Protein AF-0000000067177763 (afdb_homodimer)

Nearest PDB structures (foldseek):
  3mso-assembly1_B  TM=9.366E-01  e=1.129E-14  Pseudomonas aeruginosa
  3flj-assembly1_A-2  TM=9.117E-01  e=6.743E-14  Ruegeria pomeroyi DSS-3
  3f8x-assembly2_C  TM=9.104E-01  e=1.878E-12  Pectobacterium atrosepticum SCRI1043
  3ipt-assembly2_D  TM=7.887E-01  e=2.784E-05  Pseudomonas putida
  4hvn-assembly1_B  TM=6.955E-01  e=5.275E-06  Catenulispora acidiphila DSM 44928

Structure (mmCIF, N/CA/C/O backbone):
data_AF-0000000067177763-model_v1
#
loop_
_entity.id
_entity.type
_entity.pdbx_description
1 polymer 'NADH:flavin oxidoreductase/nadh oxidase'
#
loop_
_atom_site.group_PDB
_atom_site.id
_atom_site.type_symbol
_atom_site.label_atom_id
_atom_site.label_alt_id
_atom_site.label_comp_id
_atom_site.label_asym_id
_atom_site.label_entity_id
_atom_site.label_seq_id
_atom_site.pdbx_PDB_ins_code
_atom_site.Cartn_x
_atom_site.Cartn_y
_atom_site.Cartn_z
_atom_site.occupancy
_atom_site.B_iso_or_equiv
_atom_site.auth_seq_id
_atom_site.auth_comp_id
_atom_site.auth_asym_id
_atom_site.auth_atom_id
_atom_site.pdbx_PDB_model_num
ATOM 1 N N . MET A 1 1 ? 7.934 15.367 -11.117 1 88.38 1 MET A N 1
ATOM 2 C CA . MET A 1 1 ? 7.906 15.094 -9.68 1 88.38 1 MET A CA 1
ATOM 3 C C . MET A 1 1 ? 6.715 15.781 -9.023 1 88.38 1 MET A C 1
ATOM 5 O O . MET A 1 1 ? 6.48 16.969 -9.242 1 88.38 1 MET A O 1
ATOM 9 N N . HIS A 1 2 ? 6.035 15 -8.234 1 90.44 2 HIS A N 1
ATOM 10 C CA . HIS A 1 2 ? 4.852 15.555 -7.586 1 90.44 2 HIS A CA 1
ATOM 11 C C . HIS A 1 2 ? 5.234 16.547 -6.488 1 90.44 2 HIS A C 1
ATOM 13 O O . HIS A 1 2 ? 6.184 16.312 -5.738 1 90.44 2 HIS A O 1
ATOM 19 N N . PRO A 1 3 ? 4.555 17.641 -6.34 1 91.31 3 PRO A N 1
ATOM 20 C CA . PRO A 1 3 ? 4.883 18.656 -5.336 1 91.31 3 PRO A CA 1
ATOM 21 C C . PRO A 1 3 ? 4.926 18.094 -3.918 1 91.31 3 PRO A C 1
ATOM 23 O O . PRO A 1 3 ? 5.727 18.531 -3.094 1 91.31 3 PRO A O 1
ATOM 26 N N . PHE A 1 4 ? 4.113 17.188 -3.66 1 94.69 4 PHE A N 1
ATOM 27 C CA . PHE A 1 4 ? 4.109 16.594 -2.324 1 94.69 4 PHE A CA 1
ATOM 28 C C . PHE A 1 4 ? 5.418 15.867 -2.049 1 94.69 4 PHE A C 1
ATOM 30 O O . PHE A 1 4 ? 5.957 15.945 -0.942 1 94.69 4 PHE A O 1
ATOM 37 N N . ARG A 1 5 ? 5.879 15.117 -2.957 1 95.25 5 ARG A N 1
ATOM 38 C CA . ARG A 1 5 ? 7.176 14.461 -2.824 1 95.25 5 ARG A CA 1
ATOM 39 C C . ARG A 1 5 ? 8.273 15.469 -2.49 1 95.25 5 ARG A C 1
ATOM 41 O O . ARG A 1 5 ? 9.086 15.234 -1.593 1 95.25 5 ARG A O 1
ATOM 48 N N . GLN A 1 6 ? 8.281 16.5 -3.145 1 93.88 6 GLN A N 1
ATOM 49 C CA . GLN A 1 6 ? 9.273 17.531 -2.914 1 93.88 6 GLN A CA 1
ATOM 50 C C . GLN A 1 6 ? 9.172 18.078 -1.493 1 93.88 6 GLN A C 1
ATOM 52 O O . GLN A 1 6 ? 10.195 18.297 -0.83 1 93.88 6 GLN A O 1
ATOM 57 N N . ALA A 1 7 ? 7.988 18.375 -1.059 1 95.25 7 ALA A N 1
ATOM 58 C CA . ALA A 1 7 ? 7.762 18.922 0.278 1 95.25 7 ALA A CA 1
ATOM 59 C C . ALA A 1 7 ? 8.25 17.953 1.354 1 95.25 7 ALA A C 1
ATOM 61 O O . ALA A 1 7 ? 8.891 18.359 2.32 1 95.25 7 ALA A O 1
ATOM 62 N N . VAL A 1 8 ? 7.926 16.641 1.207 1 95.12 8 VAL A N 1
ATOM 63 C CA . VAL A 1 8 ? 8.32 15.617 2.172 1 95.12 8 VAL A CA 1
ATOM 64 C C . VAL A 1 8 ? 9.844 15.5 2.205 1 95.12 8 VAL A C 1
ATOM 66 O O . VAL A 1 8 ? 10.44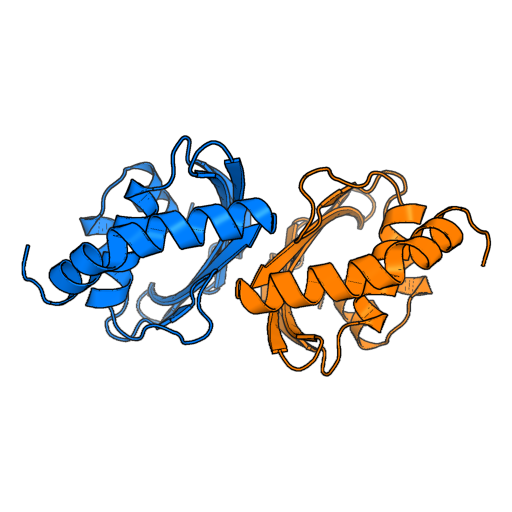5 15.484 3.279 1 95.12 8 VAL A O 1
ATOM 69 N N . GLU A 1 9 ? 10.492 15.453 1.026 1 92.31 9 GLU A N 1
ATOM 70 C CA . GLU A 1 9 ? 11.945 15.312 0.933 1 92.31 9 GLU A CA 1
ATOM 71 C C . GLU A 1 9 ? 12.656 16.516 1.525 1 92.31 9 GLU A C 1
ATOM 73 O O . GLU A 1 9 ? 13.75 16.391 2.086 1 92.31 9 GLU A O 1
ATOM 78 N N . ALA A 1 10 ? 12.055 17.625 1.47 1 92.56 10 ALA A N 1
ATOM 79 C CA . ALA A 1 10 ? 12.602 18.859 2.033 1 92.56 10 ALA A CA 1
ATOM 80 C C . ALA A 1 10 ? 12.25 19 3.512 1 92.56 10 ALA A C 1
ATOM 82 O O . ALA A 1 10 ? 12.688 19.938 4.18 1 92.56 10 ALA A O 1
ATOM 83 N N . ARG A 1 11 ? 11.445 18.094 4.012 1 92.88 11 ARG A N 1
ATOM 84 C CA . ARG A 1 11 ? 10.922 18.141 5.375 1 92.88 11 ARG A CA 1
ATOM 85 C C . ARG A 1 11 ? 10.242 19.484 5.652 1 92.88 11 ARG A C 1
ATOM 87 O O . ARG A 1 11 ? 10.414 20.062 6.727 1 92.88 11 ARG A O 1
ATOM 94 N N . ASP A 1 12 ? 9.633 19.938 4.66 1 95.19 12 ASP A N 1
ATOM 95 C CA . ASP A 1 12 ? 8.898 21.188 4.742 1 95.19 12 ASP A CA 1
ATOM 96 C C . ASP A 1 12 ? 7.441 20.953 5.113 1 95.19 12 ASP A C 1
ATOM 98 O O . ASP A 1 12 ? 6.574 20.891 4.242 1 95.19 12 ASP A O 1
ATOM 102 N N . THR A 1 13 ? 7.168 20.938 6.395 1 95.56 13 THR A N 1
ATOM 103 C CA . THR A 1 13 ? 5.848 20.562 6.891 1 95.56 13 THR A CA 1
ATOM 104 C C . THR A 1 13 ? 4.816 21.641 6.531 1 95.56 13 THR A C 1
ATOM 106 O O . THR A 1 13 ? 3.643 21.328 6.316 1 95.56 13 THR A O 1
ATOM 109 N N . ASP A 1 14 ? 5.215 22.859 6.426 1 96.25 14 ASP A N 1
ATOM 110 C CA . ASP A 1 14 ? 4.301 23.922 5.996 1 96.25 14 ASP A CA 1
ATOM 111 C C . ASP A 1 14 ? 3.846 23.688 4.555 1 96.25 14 ASP A C 1
ATOM 113 O O . ASP A 1 14 ? 2.666 23.859 4.242 1 96.25 14 ASP A O 1
ATOM 117 N N . ALA A 1 15 ? 4.762 23.406 3.721 1 96.69 15 ALA A N 1
ATOM 118 C CA . ALA A 1 15 ? 4.43 23.125 2.326 1 96.69 15 ALA A CA 1
ATOM 119 C C . ALA A 1 15 ? 3.514 21.922 2.215 1 96.69 15 ALA A C 1
ATOM 121 O O . ALA A 1 15 ? 2.58 21.906 1.409 1 96.69 15 ALA A O 1
ATOM 122 N N . MET A 1 16 ? 3.795 20.844 2.998 1 97.31 16 MET A N 1
ATOM 123 C CA . MET A 1 16 ? 2.926 19.672 3.018 1 97.31 16 MET A CA 1
ATOM 124 C C . MET A 1 16 ? 1.493 20.062 3.365 1 97.31 16 MET A C 1
ATOM 126 O O . MET A 1 16 ? 0.553 19.672 2.67 1 97.31 16 MET A O 1
ATOM 130 N N . THR A 1 17 ? 1.398 20.812 4.395 1 97.56 17 THR A N 1
ATOM 131 C CA . THR A 1 17 ? 0.082 21.234 4.863 1 97.56 17 THR A CA 1
ATOM 132 C C . THR A 1 17 ? -0.628 22.078 3.807 1 97.56 17 THR A C 1
ATOM 134 O O . THR A 1 17 ? -1.831 21.922 3.588 1 97.56 17 THR A O 1
ATOM 137 N N . ALA A 1 18 ? 0.083 22.922 3.164 1 97.88 18 ALA A N 1
ATOM 138 C CA . ALA A 1 18 ? -0.481 23.828 2.164 1 97.88 18 ALA A CA 1
ATOM 139 C C . ALA A 1 18 ? -1.034 23.047 0.974 1 97.88 18 ALA A C 1
ATOM 141 O O . ALA A 1 18 ? -1.901 23.531 0.249 1 97.88 18 ALA A O 1
ATOM 142 N N . LEU A 1 19 ? -0.576 21.875 0.733 1 98.19 19 LEU A N 1
ATOM 143 C CA . LEU A 1 19 ? -0.996 21.062 -0.402 1 98.19 19 LEU A CA 1
ATOM 144 C C . LEU A 1 19 ? -2.275 20.297 -0.079 1 98.19 19 LEU A C 1
ATOM 146 O O . LEU A 1 19 ? -2.9 19.719 -0.97 1 98.19 19 LEU A O 1
ATOM 150 N N . LEU A 1 20 ? -2.684 20.297 1.187 1 98.62 20 LEU A N 1
ATOM 151 C CA . LEU A 1 20 ? -3.863 19.547 1.613 1 98.62 20 LEU A CA 1
ATOM 152 C C . LEU A 1 20 ? -5.125 20.391 1.439 1 98.62 20 LEU A C 1
ATOM 154 O O . LEU A 1 20 ? -5.145 21.562 1.793 1 98.62 20 LEU A O 1
ATOM 158 N N . ALA A 1 21 ? -6.152 19.828 0.849 1 98.75 21 ALA A N 1
ATOM 159 C CA . ALA A 1 21 ? -7.469 20.453 0.853 1 98.75 21 ALA A CA 1
ATOM 160 C C . ALA A 1 21 ? -8.047 20.5 2.264 1 98.75 21 ALA A C 1
ATOM 162 O O . ALA A 1 21 ? -7.719 19.656 3.105 1 98.75 21 ALA A O 1
ATOM 163 N N . ASP A 1 22 ? -9.008 21.359 2.504 1 98.19 22 ASP A N 1
ATOM 164 C CA . ASP A 1 22 ? -9.625 21.484 3.82 1 98.19 22 ASP A CA 1
ATOM 165 C C . ASP A 1 22 ? -10.391 20.234 4.203 1 98.19 22 ASP A C 1
ATOM 167 O O . ASP A 1 22 ? -10.461 19.875 5.383 1 98.19 22 ASP A O 1
ATOM 171 N N . ASP A 1 23 ? -10.922 19.625 3.221 1 98.19 23 ASP A N 1
ATOM 172 C CA . ASP A 1 23 ? -11.766 18.469 3.482 1 98.19 23 ASP A CA 1
ATOM 173 C C . ASP A 1 23 ? -11.023 17.172 3.18 1 98.19 23 ASP A C 1
ATOM 175 O O . ASP A 1 23 ? -11.641 16.141 2.871 1 98.19 23 ASP A O 1
ATOM 179 N N . VAL A 1 24 ? -9.711 17.188 3.148 1 98.75 24 VAL A N 1
ATOM 180 C CA . VAL A 1 24 ? -8.906 15.992 2.896 1 98.75 24 VAL A CA 1
ATOM 181 C C . VAL A 1 24 ? -9.312 14.891 3.867 1 98.75 24 VAL A C 1
ATOM 183 O O . VAL A 1 24 ? -9.695 15.164 5.008 1 98.75 24 VAL A O 1
ATOM 186 N N . VAL A 1 25 ? -9.328 13.688 3.393 1 98.81 25 VAL A N 1
ATOM 187 C CA . VAL A 1 25 ? -9.508 12.5 4.227 1 98.81 25 VAL A CA 1
ATOM 188 C C . VAL A 1 25 ? -8.227 11.672 4.227 1 98.81 25 VAL A C 1
ATOM 190 O O . VAL A 1 25 ? -7.711 11.305 3.168 1 98.81 25 VAL A O 1
ATOM 193 N N . PHE A 1 26 ? -7.715 11.477 5.441 1 98.75 26 PHE A N 1
ATOM 194 C CA . PHE A 1 26 ? -6.527 10.641 5.605 1 98.75 26 PHE A CA 1
ATOM 195 C C . PHE A 1 26 ? -6.918 9.211 5.977 1 98.75 26 PHE A C 1
ATOM 197 O O . PHE A 1 26 ? -7.66 9 6.938 1 98.75 26 PHE A O 1
ATOM 204 N N . THR A 1 27 ? -6.43 8.227 5.23 1 98.81 27 THR A N 1
ATOM 205 C CA . THR A 1 27 ? -6.621 6.801 5.492 1 98.81 27 THR A CA 1
ATOM 206 C C . THR A 1 27 ? -5.309 6.148 5.914 1 98.81 27 THR A C 1
ATOM 208 O O . THR A 1 27 ? -4.383 6.031 5.105 1 98.81 27 THR A O 1
ATOM 211 N N . SER A 1 28 ? -5.285 5.719 7.125 1 98.5 28 SER A N 1
ATOM 212 C CA . SER A 1 28 ? -4.078 5.277 7.816 1 98.5 28 SER A CA 1
ATOM 213 C C . SER A 1 28 ? -3.691 3.861 7.398 1 98.5 28 SER A C 1
ATOM 215 O O . SER A 1 28 ? -4.559 3.029 7.125 1 98.5 28 SER A O 1
ATOM 217 N N . PRO A 1 29 ? -2.402 3.529 7.418 1 98.62 29 PRO A N 1
ATOM 218 C CA . PRO A 1 29 ? -1.966 2.15 7.191 1 98.62 29 PRO A CA 1
ATOM 219 C C . PRO A 1 29 ? -2.271 1.234 8.375 1 98.62 29 PRO A C 1
ATOM 221 O O . PRO A 1 29 ? -2.289 0.01 8.227 1 98.62 29 PRO A O 1
ATOM 224 N N . VAL A 1 30 ? -2.525 1.84 9.492 1 98.19 30 VAL A N 1
ATOM 225 C CA . VAL A 1 30 ? -2.584 1.001 10.688 1 98.19 30 VAL A CA 1
ATOM 226 C C . VAL A 1 30 ? -3.992 1.032 11.273 1 98.19 30 VAL A C 1
ATOM 228 O O . VAL A 1 30 ? -4.434 0.066 11.898 1 98.19 30 VAL A O 1
ATOM 231 N N . ALA A 1 31 ? -4.707 2.109 11.094 1 97.5 31 ALA A N 1
ATOM 232 C CA . ALA A 1 31 ? -6.051 2.254 11.648 1 97.5 31 ALA A CA 1
ATOM 233 C C . ALA A 1 31 ? -7.113 2.125 10.562 1 97.5 31 ALA A C 1
ATOM 235 O O . ALA A 1 31 ? -6.926 2.598 9.445 1 97.5 31 ALA A O 1
ATOM 236 N N . TYR A 1 32 ? -8.281 1.576 10.891 1 96.5 32 TYR A N 1
ATOM 237 C CA . TYR A 1 32 ? -9.352 1.356 9.93 1 96.5 32 TYR A CA 1
ATOM 238 C C . TYR A 1 32 ? -10.117 2.646 9.656 1 96.5 32 TYR A C 1
ATOM 240 O O . TYR A 1 32 ? -10.344 3.012 8.5 1 96.5 32 TYR A O 1
ATOM 248 N N . LYS A 1 33 ? -10.508 3.307 10.664 1 96.75 33 LYS A N 1
ATOM 249 C CA . LYS A 1 33 ? -11.312 4.516 10.523 1 96.75 33 LYS A CA 1
ATOM 250 C C . LYS A 1 33 ? -10.484 5.66 9.938 1 96.75 33 LYS A C 1
ATOM 252 O O . LYS A 1 33 ? -9.383 5.938 10.406 1 96.75 33 LYS A O 1
ATOM 257 N N . PRO A 1 34 ? -10.969 6.285 8.953 1 98.31 34 PRO A N 1
ATOM 258 C CA . PRO A 1 34 ? -10.234 7.414 8.375 1 98.31 34 PRO A CA 1
ATOM 259 C C . PRO A 1 34 ? -10.266 8.656 9.258 1 98.31 34 PRO A C 1
ATOM 261 O O . PRO A 1 34 ? -11.031 8.711 10.227 1 98.31 34 PRO A O 1
ATOM 264 N N . TYR A 1 35 ? -9.398 9.602 8.977 1 98.25 35 TYR A N 1
ATOM 265 C CA . TYR A 1 35 ? -9.289 10.883 9.664 1 98.25 35 TYR A CA 1
ATOM 266 C C . TYR A 1 35 ? -9.664 12.039 8.742 1 98.25 35 TYR A C 1
ATOM 268 O O . TYR A 1 35 ? -8.883 12.43 7.875 1 98.25 35 TYR A O 1
ATOM 276 N N . PRO A 1 36 ? -10.82 12.594 8.938 1 98.5 36 PRO A N 1
ATOM 277 C CA . PRO A 1 36 ? -11.227 13.719 8.078 1 98.5 36 PRO A CA 1
ATOM 278 C C . PRO A 1 36 ? -10.656 15.055 8.555 1 98.5 36 PRO A C 1
ATOM 280 O O . PRO A 1 36 ? -10.695 15.352 9.75 1 98.5 36 PRO A O 1
ATOM 283 N N . GLY A 1 37 ? -10.141 15.742 7.555 1 98.44 37 GLY A N 1
ATOM 284 C CA . GLY A 1 37 ? -9.805 17.125 7.875 1 98.44 37 GLY A CA 1
ATOM 285 C C . GLY A 1 37 ? -8.328 17.422 7.719 1 98.44 37 GLY A C 1
ATOM 286 O O . GLY A 1 37 ? -7.48 16.562 7.965 1 98.44 37 GLY A O 1
ATOM 287 N N . LYS A 1 38 ? -8.047 18.641 7.41 1 98.38 38 LYS A N 1
ATOM 288 C CA . LYS A 1 38 ? -6.703 19.125 7.109 1 98.38 38 LYS A CA 1
ATOM 289 C C . LYS A 1 38 ? -5.832 19.141 8.359 1 98.38 38 LYS A C 1
ATOM 291 O O . LYS A 1 38 ? -4.68 18.703 8.328 1 98.38 38 LYS A O 1
ATOM 296 N N . ALA A 1 39 ? -6.34 19.609 9.508 1 97.81 39 ALA A N 1
ATOM 297 C CA . ALA A 1 39 ? -5.539 19.781 10.719 1 97.81 39 ALA A CA 1
ATOM 298 C C . ALA A 1 39 ? -5.023 18.438 11.234 1 97.81 39 ALA A C 1
ATOM 300 O O . ALA A 1 39 ? -3.834 18.297 11.523 1 97.81 39 ALA A O 1
ATOM 301 N N . ILE A 1 40 ? -5.945 17.469 11.312 1 98.06 40 ILE A N 1
ATOM 302 C CA . ILE A 1 40 ? -5.555 16.172 11.836 1 98.06 40 ILE A CA 1
ATOM 303 C C . ILE A 1 40 ? -4.637 15.461 10.836 1 98.06 40 ILE A C 1
ATOM 305 O O . ILE A 1 40 ? -3.676 14.797 11.234 1 98.06 40 ILE A O 1
ATOM 309 N N . THR A 1 41 ? -4.918 15.586 9.531 1 98.5 41 THR A N 1
ATOM 310 C CA . THR A 1 41 ? -4.062 14.984 8.516 1 98.5 41 THR A CA 1
ATOM 311 C C . THR A 1 41 ? -2.648 15.547 8.602 1 98.5 41 THR A C 1
ATOM 313 O O . THR A 1 41 ? -1.675 14.797 8.625 1 98.5 41 THR A O 1
ATOM 316 N N . ALA A 1 42 ? -2.555 16.828 8.656 1 98.12 42 ALA A N 1
ATOM 317 C CA . ALA A 1 42 ? -1.249 17.469 8.75 1 98.12 42 ALA A CA 1
ATOM 318 C C . ALA A 1 42 ? -0.491 17.016 9.984 1 98.12 42 ALA A C 1
ATOM 320 O O . ALA A 1 42 ? 0.705 16.719 9.914 1 98.12 42 ALA A O 1
ATOM 321 N N . ALA A 1 43 ? -1.168 16.938 11.102 1 97.81 43 ALA A N 1
ATOM 322 C CA . ALA A 1 43 ? -0.545 16.516 12.352 1 97.81 43 ALA A CA 1
ATOM 323 C C . ALA A 1 43 ? -0.056 15.07 12.266 1 97.81 43 ALA A C 1
ATOM 325 O O . ALA A 1 43 ? 1.039 14.75 12.727 1 97.81 43 ALA A O 1
ATOM 326 N N . ILE A 1 44 ? -0.837 14.203 11.695 1 97.94 44 ILE A N 1
ATOM 327 C CA . ILE A 1 44 ? -0.461 12.805 11.523 1 97.94 44 ILE A CA 1
ATOM 328 C C . ILE A 1 44 ? 0.776 12.703 10.633 1 97.94 44 ILE A C 1
ATOM 330 O O . ILE A 1 44 ? 1.728 11.992 10.961 1 97.94 44 ILE A O 1
ATOM 334 N N . LEU A 1 45 ? 0.767 13.422 9.5 1 97.44 45 LEU A N 1
ATOM 335 C CA . LEU A 1 45 ? 1.894 13.375 8.57 1 97.44 45 LEU A CA 1
ATOM 336 C C . LEU A 1 45 ? 3.17 13.867 9.242 1 97.44 45 LEU A C 1
ATOM 338 O O . LEU A 1 45 ? 4.25 13.32 9.016 1 97.44 45 LEU A O 1
ATOM 342 N N . ARG A 1 46 ? 3.057 14.867 10.094 1 96.25 46 ARG A N 1
ATOM 343 C CA . ARG A 1 46 ? 4.207 15.32 10.867 1 96.25 46 ARG A CA 1
ATOM 344 C C . ARG A 1 46 ? 4.695 14.227 11.812 1 96.25 46 ARG A C 1
ATOM 346 O O . ARG A 1 46 ? 5.902 14.016 11.953 1 96.25 46 ARG A O 1
ATOM 353 N N . GLY A 1 47 ? 3.766 13.617 12.477 1 96.19 47 GLY A N 1
ATOM 354 C CA . GLY A 1 47 ? 4.109 12.492 13.328 1 96.19 47 GLY A CA 1
ATOM 355 C C . GLY A 1 47 ? 4.832 11.383 12.594 1 96.19 47 GLY A C 1
ATOM 356 O O . GLY A 1 47 ? 5.84 10.859 13.078 1 96.19 47 GLY A O 1
ATOM 357 N N . VAL A 1 48 ? 4.344 11.062 11.391 1 95.81 48 VAL A N 1
ATOM 358 C CA . VAL A 1 48 ? 4.949 10.023 10.562 1 95.81 48 VAL A CA 1
ATOM 359 C C . VAL A 1 48 ? 6.391 10.406 10.227 1 95.81 48 VAL A C 1
ATOM 361 O O . VAL A 1 48 ? 7.293 9.57 10.297 1 95.81 48 VAL A O 1
ATOM 364 N N . LEU A 1 49 ? 6.641 11.594 9.914 1 94.25 49 LEU A N 1
ATOM 365 C CA . LEU A 1 49 ? 7.98 12.07 9.586 1 94.25 49 LEU A CA 1
ATOM 366 C C . LEU A 1 49 ? 8.906 11.945 10.797 1 94.25 49 LEU A C 1
ATOM 368 O O . LEU A 1 49 ? 10.117 11.773 10.641 1 94.25 49 LEU A O 1
ATOM 372 N N . ARG A 1 50 ? 8.336 12.039 11.977 1 95 50 ARG A N 1
ATOM 373 C CA . ARG A 1 50 ? 9.141 11.93 13.188 1 95 50 ARG A CA 1
ATOM 374 C C . ARG A 1 50 ? 9.555 10.492 13.453 1 95 50 ARG A C 1
ATOM 376 O O . ARG A 1 50 ? 10.617 10.234 14.023 1 95 50 ARG A O 1
ATOM 383 N N . VAL A 1 51 ? 8.75 9.602 13.016 1 96.25 51 VAL A N 1
ATOM 384 C CA . VAL A 1 51 ? 9.008 8.227 13.438 1 96.25 51 VAL A CA 1
ATOM 385 C C . VAL A 1 51 ? 9.812 7.496 12.359 1 96.25 51 VAL A C 1
ATOM 387 O O . VAL A 1 51 ? 10.547 6.551 12.656 1 96.25 51 VAL A O 1
ATOM 390 N N . PHE A 1 52 ? 9.672 7.922 11.125 1 97.25 52 PHE A N 1
ATOM 391 C CA . PHE A 1 52 ? 10.438 7.285 10.055 1 97.25 52 PHE A CA 1
ATOM 392 C C . PHE A 1 52 ? 11.859 7.816 10.023 1 97.25 52 PHE A C 1
ATOM 394 O O . PHE A 1 52 ? 12.086 9.016 10.211 1 97.25 52 PHE A O 1
ATOM 401 N N . THR A 1 53 ? 12.75 6.957 9.852 1 97 53 THR A N 1
ATOM 402 C CA . THR A 1 53 ? 14.141 7.297 9.562 1 97 53 THR A CA 1
ATOM 403 C C . THR A 1 53 ? 14.562 6.75 8.203 1 97 53 THR A C 1
ATOM 405 O O . THR A 1 53 ? 13.891 5.879 7.645 1 97 53 THR A O 1
ATOM 408 N N . ASP A 1 54 ? 15.617 7.359 7.562 1 96.56 54 ASP A N 1
ATOM 409 C CA . ASP A 1 54 ? 16.141 6.934 6.27 1 96.56 54 ASP A CA 1
ATOM 410 C C . ASP A 1 54 ? 15.039 6.906 5.211 1 96.56 54 ASP A C 1
ATOM 412 O O . ASP A 1 54 ? 14.938 5.953 4.438 1 96.56 54 ASP A O 1
ATOM 416 N N . PHE A 1 55 ? 14.273 7.898 5.262 1 97.06 55 PHE A N 1
ATOM 417 C CA . PHE A 1 55 ? 13.109 7.98 4.383 1 97.06 55 PHE A CA 1
ATOM 418 C C . PHE A 1 55 ? 13.523 8.414 2.98 1 97.06 55 PHE A C 1
ATOM 420 O O . PHE A 1 55 ? 14.266 9.383 2.82 1 97.06 55 PHE A O 1
ATOM 427 N N . ARG A 1 56 ? 12.984 7.738 1.936 1 96.31 56 ARG A N 1
ATOM 428 C CA . ARG A 1 56 ? 13.172 8.164 0.554 1 96.31 56 ARG A CA 1
ATOM 429 C C . ARG A 1 56 ? 12.07 7.621 -0.346 1 96.31 56 ARG A C 1
ATOM 431 O O . ARG A 1 56 ? 11.641 6.473 -0.19 1 96.31 56 ARG A O 1
ATOM 438 N N . TYR A 1 57 ? 11.648 8.461 -1.236 1 97.69 57 TYR A N 1
ATOM 439 C CA . TYR A 1 57 ? 10.797 7.965 -2.311 1 97.69 57 TYR A CA 1
ATOM 440 C C . TYR A 1 57 ? 11.609 7.188 -3.338 1 97.69 57 TYR A C 1
ATOM 442 O O . TYR A 1 57 ? 12.703 7.609 -3.723 1 97.69 57 TYR A O 1
ATOM 450 N N . VAL A 1 58 ? 11.047 6.09 -3.805 1 96.88 58 VAL A N 1
ATOM 451 C CA . VAL A 1 58 ? 11.859 5.25 -4.684 1 96.88 58 VAL A CA 1
ATOM 452 C C . VAL A 1 58 ? 11.172 5.121 -6.043 1 96.88 58 VAL A C 1
ATOM 454 O O . VAL A 1 58 ? 11.805 4.715 -7.023 1 96.88 58 VAL A O 1
ATOM 457 N N . ARG A 1 59 ? 9.953 5.363 -6.09 1 95.06 59 ARG A N 1
ATOM 458 C CA . ARG A 1 59 ? 9.203 5.262 -7.34 1 95.06 59 ARG A CA 1
ATOM 459 C C . ARG A 1 59 ? 7.957 6.145 -7.305 1 95.06 59 ARG A C 1
ATOM 461 O O . ARG A 1 59 ? 7.371 6.359 -6.238 1 95.06 59 ARG A O 1
ATOM 468 N N . GLU A 1 60 ? 7.621 6.715 -8.367 1 94.81 60 GLU A N 1
ATOM 469 C CA . GLU A 1 60 ? 6.395 7.484 -8.547 1 94.81 60 GLU A CA 1
ATOM 470 C C . GLU A 1 60 ? 5.574 6.949 -9.719 1 94.81 60 GLU A C 1
ATOM 472 O O . GLU A 1 60 ? 6.094 6.812 -10.828 1 94.81 60 GLU A O 1
ATOM 477 N N . ILE A 1 61 ? 4.371 6.59 -9.406 1 95.06 61 ILE A N 1
ATOM 478 C CA . ILE A 1 61 ? 3.455 6.113 -10.43 1 95.06 61 ILE A CA 1
ATOM 479 C C . ILE A 1 61 ? 2.32 7.117 -10.617 1 95.06 61 ILE A C 1
ATOM 481 O O . ILE A 1 61 ? 1.729 7.582 -9.641 1 95.06 61 ILE A O 1
ATOM 485 N N . GLY A 1 62 ? 1.955 7.34 -11.867 1 89.88 62 GLY A N 1
ATOM 486 C CA . GLY A 1 62 ? 0.86 8.242 -12.188 1 89.88 62 GLY A CA 1
ATOM 487 C C . GLY A 1 62 ? 1.105 9.062 -13.438 1 89.88 62 GLY A C 1
ATOM 488 O O . GLY A 1 62 ? 2.242 9.164 -13.906 1 89.88 62 GLY A O 1
ATOM 489 N N . ASP A 1 63 ? -0.051 9.484 -13.984 1 80.31 63 ASP A N 1
ATOM 490 C CA . ASP A 1 63 ? 0.051 10.469 -15.062 1 80.31 63 ASP A CA 1
ATOM 491 C C . ASP A 1 63 ? 0.427 11.844 -14.516 1 80.31 63 ASP A C 1
ATOM 493 O O . ASP A 1 63 ? -0.257 12.375 -13.641 1 80.31 63 ASP A O 1
ATOM 497 N N . PRO A 1 64 ? 1.514 12.305 -15.055 1 75.88 64 PRO A N 1
ATOM 498 C CA . PRO A 1 64 ? 1.933 13.617 -14.562 1 75.88 64 PRO A CA 1
ATOM 499 C C . PRO A 1 64 ? 0.807 14.648 -14.594 1 75.88 64 PRO A C 1
ATOM 501 O O . PRO A 1 64 ? 0.785 15.57 -13.781 1 75.88 64 PRO A O 1
ATOM 504 N N . ASN A 1 65 ? -0.057 14.477 -15.422 1 78.69 65 ASN A N 1
ATOM 505 C CA . ASN A 1 65 ? -1.163 15.422 -15.539 1 78.69 65 ASN A CA 1
ATOM 506 C C . ASN A 1 65 ? -2.443 14.867 -14.922 1 78.69 65 ASN A C 1
ATOM 508 O O . ASN A 1 65 ? -3.516 15.453 -15.07 1 78.69 65 ASN A O 1
ATOM 512 N N . GLY A 1 66 ? -2.283 13.828 -14.32 1 86.06 66 GLY A N 1
ATOM 513 C CA . GLY A 1 66 ? -3.449 13.195 -13.719 1 86.06 66 GLY A CA 1
ATOM 514 C C . GLY A 1 66 ? -3.682 13.609 -12.281 1 86.06 66 GLY A C 1
ATOM 515 O O . GLY A 1 66 ? -2.924 14.406 -11.727 1 86.06 66 GLY A O 1
ATOM 516 N N . ARG A 1 67 ? -4.758 13.109 -11.695 1 93.81 67 ARG A N 1
ATOM 517 C CA . ARG A 1 67 ? -5.168 13.492 -10.352 1 93.81 67 ARG A CA 1
ATOM 518 C C . ARG A 1 67 ? -4.836 12.406 -9.344 1 93.81 67 ARG A C 1
ATOM 520 O O . ARG A 1 67 ? -4.938 12.617 -8.133 1 93.81 67 ARG A O 1
ATOM 527 N N . ASP A 1 68 ? -4.5 11.281 -9.789 1 96 68 ASP A N 1
ATOM 528 C CA . ASP A 1 68 ? -4.16 10.164 -8.914 1 96 68 ASP A CA 1
ATOM 529 C C . ASP A 1 68 ? -2.682 9.805 -9.031 1 96 68 ASP A C 1
ATOM 531 O O . ASP A 1 68 ? -2.162 9.633 -10.133 1 96 68 ASP A O 1
ATOM 535 N N . HIS A 1 69 ? -2.006 9.703 -7.852 1 96.19 69 HIS A N 1
ATOM 536 C CA . HIS A 1 69 ? -0.584 9.375 -7.809 1 96.19 69 HIS A CA 1
ATOM 537 C C . HIS A 1 69 ? -0.281 8.375 -6.703 1 96.19 69 HIS A C 1
ATOM 539 O O . HIS A 1 69 ? -0.967 8.352 -5.676 1 96.19 69 HIS A O 1
ATOM 545 N N . ALA A 1 70 ? 0.599 7.574 -6.984 1 97.69 70 ALA A N 1
ATOM 546 C CA . ALA A 1 70 ? 1.194 6.676 -5.996 1 97.69 70 ALA A CA 1
ATOM 547 C C . ALA A 1 70 ? 2.684 6.961 -5.824 1 97.69 70 ALA A C 1
ATOM 549 O O . ALA A 1 70 ? 3.457 6.844 -6.777 1 97.69 70 ALA A O 1
ATOM 550 N N . LEU A 1 71 ? 3.084 7.348 -4.652 1 97.62 71 LEU A N 1
ATOM 551 C CA . LEU A 1 71 ? 4.477 7.625 -4.316 1 97.62 71 LEU A CA 1
ATOM 552 C C . LEU A 1 71 ? 5.043 6.539 -3.402 1 97.62 71 LEU A C 1
ATOM 554 O O . LEU A 1 71 ? 4.777 6.535 -2.199 1 97.62 71 LEU A O 1
ATOM 558 N N . ILE A 1 72 ? 5.805 5.668 -3.977 1 98.44 72 ILE A N 1
ATOM 559 C CA . ILE A 1 72 ? 6.352 4.535 -3.232 1 98.44 72 ILE A CA 1
ATOM 560 C C . ILE A 1 72 ? 7.617 4.969 -2.494 1 98.44 72 ILE A C 1
ATOM 562 O O . ILE A 1 72 ? 8.453 5.684 -3.051 1 98.44 72 ILE A O 1
ATOM 566 N N . PHE A 1 73 ? 7.703 4.496 -1.218 1 98.44 73 PHE A N 1
ATOM 567 C CA . PHE A 1 73 ? 8.836 4.941 -0.414 1 98.44 73 PHE A CA 1
ATOM 568 C C . PHE A 1 73 ? 9.43 3.781 0.372 1 98.44 73 PHE A C 1
ATOM 570 O O . PHE A 1 73 ? 8.828 2.711 0.464 1 98.44 73 PHE A O 1
ATOM 577 N N . GLU A 1 74 ? 10.586 3.982 0.868 1 98.38 74 GLU A N 1
ATOM 578 C CA . GLU A 1 74 ? 11.281 3.158 1.851 1 98.38 74 GLU A CA 1
ATOM 579 C C . GLU A 1 74 ? 11.672 3.973 3.08 1 98.38 74 GLU A C 1
ATOM 581 O O . GLU A 1 74 ? 11.961 5.168 2.977 1 98.38 74 GLU A O 1
ATOM 586 N N . ALA A 1 75 ? 11.672 3.311 4.172 1 98.12 75 ALA A N 1
ATOM 587 C CA . ALA A 1 75 ? 12.039 3.939 5.438 1 98.12 75 ALA A CA 1
ATOM 588 C C . ALA A 1 75 ? 12.359 2.891 6.5 1 98.12 75 ALA A C 1
ATOM 590 O O . ALA A 1 75 ? 12.359 1.69 6.215 1 98.12 75 ALA A O 1
ATOM 591 N N . LYS A 1 76 ? 12.773 3.373 7.582 1 98.31 76 LYS A N 1
ATOM 592 C CA . LYS A 1 76 ? 12.891 2.539 8.773 1 98.31 76 LYS A CA 1
ATOM 593 C C . LYS A 1 76 ? 12.039 3.086 9.914 1 98.31 76 LYS A C 1
ATOM 595 O O . LYS A 1 76 ? 11.828 4.297 10.016 1 98.31 76 LYS A O 1
ATOM 600 N N . VAL A 1 77 ? 11.539 2.213 10.656 1 98.19 77 VAL A N 1
ATOM 601 C CA . VAL A 1 77 ? 10.852 2.549 11.891 1 98.19 77 VAL A CA 1
ATOM 602 C C . VAL A 1 77 ? 11.219 1.543 12.984 1 98.19 77 VAL A C 1
ATOM 604 O O . VAL A 1 77 ? 11.016 0.338 12.812 1 98.19 77 VAL A O 1
ATOM 607 N N . ASP A 1 78 ? 11.789 2.096 14.055 1 96.56 78 ASP A N 1
ATOM 608 C CA . ASP A 1 78 ? 12.234 1.265 15.172 1 96.56 78 ASP A CA 1
ATOM 609 C C . ASP A 1 78 ? 13.125 0.12 14.68 1 96.56 78 ASP A C 1
ATOM 611 O O . ASP A 1 78 ? 12.898 -1.039 15.039 1 96.56 78 ASP A O 1
ATOM 615 N N . GLY A 1 79 ? 13.906 0.42 13.781 1 95.38 79 GLY A N 1
ATOM 616 C CA . GLY A 1 79 ? 14.922 -0.511 13.305 1 95.38 79 GLY A CA 1
ATOM 617 C C . GLY A 1 79 ? 14.406 -1.456 12.234 1 95.38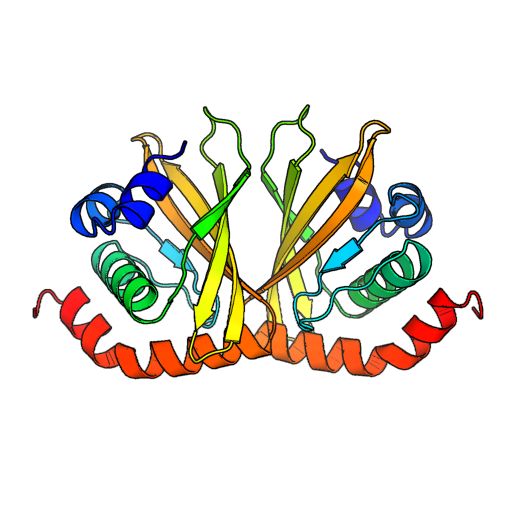 79 GLY A C 1
ATOM 618 O O . GLY A 1 79 ? 15.18 -2.23 11.664 1 95.38 79 GLY A O 1
ATOM 619 N N . LYS A 1 80 ? 13.188 -1.386 11.914 1 97.31 80 LYS A N 1
ATOM 620 C CA . LYS A 1 80 ? 12.609 -2.242 10.883 1 97.31 80 LYS A CA 1
ATOM 621 C C . LYS A 1 80 ? 12.516 -1.511 9.547 1 97.31 80 LYS A C 1
ATOM 623 O O . LYS A 1 80 ? 12.109 -0.347 9.5 1 97.31 80 LYS A O 1
ATOM 628 N N . THR A 1 81 ? 12.969 -2.195 8.57 1 97.5 81 THR A N 1
ATOM 629 C CA . THR A 1 81 ? 12.812 -1.648 7.227 1 97.5 81 THR A CA 1
ATOM 630 C C . THR A 1 81 ? 11.359 -1.762 6.758 1 97.5 81 THR A C 1
ATOM 632 O O . THR A 1 81 ? 10.734 -2.809 6.922 1 97.5 81 THR A O 1
ATOM 635 N N . VAL A 1 82 ? 10.922 -0.685 6.152 1 98.06 82 VAL A N 1
ATOM 636 C CA . VAL A 1 82 ? 9.531 -0.642 5.695 1 98.06 82 VAL A CA 1
ATOM 637 C C . VAL A 1 82 ? 9.477 -0.114 4.262 1 98.06 82 VAL A C 1
ATOM 639 O O . VAL A 1 82 ? 10.242 0.779 3.895 1 98.06 82 VAL A O 1
ATOM 642 N N . ASN A 1 83 ? 8.742 -0.772 3.432 1 98.62 83 ASN A N 1
ATOM 643 C CA . ASN A 1 83 ? 8.227 -0.151 2.215 1 98.62 83 ASN A CA 1
ATOM 644 C C . ASN A 1 83 ? 6.836 0.439 2.434 1 98.62 83 ASN A C 1
ATOM 646 O O . ASN A 1 83 ? 6.066 -0.062 3.254 1 98.62 83 ASN A O 1
ATOM 650 N N . GLY A 1 84 ? 6.551 1.467 1.732 1 98.69 84 GLY A N 1
ATOM 651 C CA . GLY A 1 84 ? 5.219 2.049 1.812 1 98.69 84 GLY A CA 1
ATOM 652 C C . GLY A 1 84 ? 4.84 2.84 0.576 1 98.69 84 GLY A C 1
ATOM 653 O O . GLY A 1 84 ? 5.613 2.92 -0.38 1 98.69 84 GLY A O 1
ATOM 654 N N . CYS A 1 85 ? 3.65 3.322 0.6 1 98.75 85 CYS A N 1
ATOM 655 C CA . CYS A 1 85 ? 3.162 4.129 -0.512 1 98.75 85 CYS A CA 1
ATOM 656 C C . CYS A 1 85 ? 2.189 5.195 -0.026 1 98.75 85 CYS A C 1
ATOM 658 O O . CYS A 1 85 ? 1.319 4.918 0.802 1 98.75 85 CYS A O 1
ATOM 660 N N . ASP A 1 86 ? 2.385 6.391 -0.466 1 98.56 86 ASP A N 1
ATOM 661 C CA . ASP A 1 86 ? 1.394 7.457 -0.372 1 98.56 86 ASP A CA 1
ATOM 662 C C . ASP A 1 86 ? 0.516 7.5 -1.621 1 98.56 86 ASP A C 1
ATOM 664 O O . ASP A 1 86 ? 0.994 7.82 -2.711 1 98.56 86 ASP A O 1
ATOM 668 N N . PHE A 1 87 ? -0.761 7.164 -1.473 1 98.25 87 PHE A N 1
ATOM 669 C CA . PHE A 1 87 ? -1.741 7.359 -2.535 1 98.25 87 PHE A CA 1
ATOM 670 C C . PHE A 1 87 ? -2.404 8.727 -2.414 1 98.25 87 PHE A C 1
ATOM 672 O O . PHE A 1 87 ? -3.023 9.031 -1.392 1 98.25 87 PHE A O 1
ATOM 679 N N . ILE A 1 88 ? -2.299 9.445 -3.486 1 97.5 88 ILE A N 1
ATOM 680 C CA . ILE A 1 88 ? -2.773 10.828 -3.438 1 97.5 88 ILE A CA 1
ATOM 681 C C . ILE A 1 88 ? -3.773 11.07 -4.566 1 97.5 88 ILE A C 1
ATOM 683 O O . ILE A 1 88 ? -3.551 10.648 -5.703 1 97.5 88 ILE A O 1
ATOM 687 N N . HIS A 1 89 ? -4.898 11.633 -4.254 1 97.75 89 HIS A N 1
ATOM 688 C CA . HIS A 1 89 ? -5.84 12.203 -5.207 1 97.75 89 HIS A CA 1
ATOM 689 C C . HIS A 1 89 ? -5.969 13.711 -5.016 1 97.75 89 HIS A C 1
ATOM 691 O O . HIS A 1 89 ? -6.082 14.188 -3.887 1 97.75 89 HIS A O 1
ATOM 697 N N . THR A 1 90 ? -5.902 14.453 -6.105 1 97.19 90 THR A N 1
ATOM 698 C CA . THR A 1 90 ? -6.039 15.906 -6.027 1 97.19 90 THR A CA 1
ATOM 699 C C . THR A 1 90 ? -7.387 16.344 -6.586 1 97.19 90 THR A C 1
ATOM 701 O O . THR A 1 90 ? -7.918 15.734 -7.512 1 97.19 90 THR A O 1
ATOM 704 N N . ASP A 1 91 ? -7.875 17.406 -6.008 1 96.75 91 ASP A N 1
ATOM 705 C CA . ASP A 1 91 ? -9.141 17.969 -6.473 1 96.75 91 ASP A CA 1
ATOM 706 C C . ASP A 1 91 ? -8.914 18.938 -7.629 1 96.75 91 ASP A C 1
ATOM 708 O O . ASP A 1 91 ? -7.824 19 -8.203 1 96.75 91 ASP A O 1
ATOM 712 N N . ASP A 1 92 ? -9.961 19.609 -8.07 1 94.94 92 ASP A N 1
ATOM 713 C CA . ASP A 1 92 ? -9.922 20.484 -9.234 1 94.94 92 ASP A CA 1
ATOM 714 C C . ASP A 1 92 ? -8.977 21.656 -9.008 1 94.94 92 ASP A C 1
ATOM 716 O O . ASP A 1 92 ? -8.523 22.297 -9.969 1 94.94 92 ASP A O 1
ATOM 720 N N . GLU A 1 93 ? -8.719 22 -7.781 1 95.38 93 GLU A N 1
ATOM 721 C CA . GLU A 1 93 ? -7.828 23.109 -7.445 1 95.38 93 GLU A CA 1
ATOM 722 C C . GLU A 1 93 ? -6.387 22.625 -7.297 1 95.38 93 GLU A C 1
ATOM 724 O O . GLU A 1 93 ? -5.496 23.422 -6.988 1 95.38 93 GLU A O 1
ATOM 729 N N . GLY A 1 94 ? -6.191 21.359 -7.441 1 95 94 GLY A N 1
ATOM 730 C CA . GLY A 1 94 ? -4.848 20.812 -7.344 1 95 94 GLY A CA 1
ATOM 731 C C . GLY A 1 94 ? -4.441 20.484 -5.922 1 95 94 GLY A C 1
ATOM 732 O O . GLY A 1 94 ? -3.273 20.188 -5.66 1 95 94 GLY A O 1
ATOM 733 N N . LEU A 1 95 ? -5.379 20.531 -5.031 1 97.88 95 LEU A N 1
ATOM 734 C CA . LEU A 1 95 ? -5.109 20.203 -3.635 1 97.88 95 LEU A CA 1
ATOM 735 C C . LEU A 1 95 ? -5.465 18.75 -3.34 1 97.88 95 LEU A C 1
ATOM 737 O O . LEU A 1 95 ? -6.387 18.203 -3.9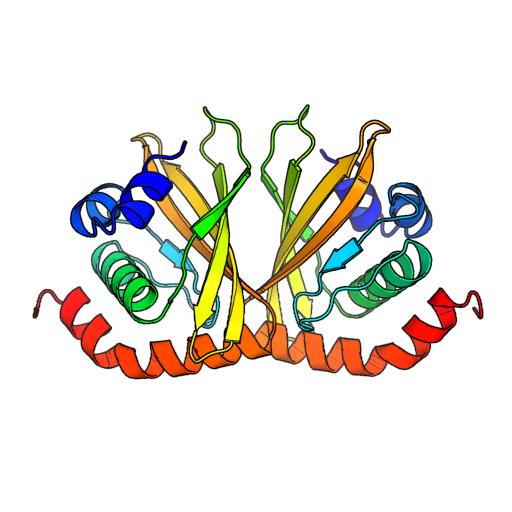47 1 97.88 95 LEU A O 1
ATOM 741 N N . ILE A 1 96 ? -4.75 18.172 -2.416 1 98.38 96 ILE A N 1
ATOM 742 C CA . ILE A 1 96 ? -4.957 16.766 -2.047 1 98.38 96 ILE A CA 1
ATOM 743 C C . ILE A 1 96 ? -6.234 16.641 -1.22 1 98.38 96 ILE A C 1
ATOM 745 O O . ILE A 1 96 ? -6.332 17.203 -0.125 1 98.38 96 ILE A O 1
ATOM 749 N N . ASP A 1 97 ? -7.195 15.875 -1.722 1 98.75 97 ASP A N 1
ATOM 750 C CA . ASP A 1 97 ? -8.453 15.727 -0.997 1 98.75 97 ASP A CA 1
ATOM 751 C C . ASP A 1 97 ? -8.648 14.289 -0.526 1 98.75 97 ASP A C 1
ATOM 753 O O . ASP A 1 97 ? -9.602 13.992 0.196 1 98.75 97 ASP A O 1
ATOM 757 N N . ASP A 1 98 ? -7.859 13.414 -0.949 1 98.62 98 ASP A N 1
ATOM 758 C CA . ASP A 1 98 ? -7.809 12.016 -0.509 1 98.62 98 ASP A CA 1
ATOM 759 C C . ASP A 1 98 ? -6.363 11.539 -0.372 1 98.62 98 ASP A C 1
ATOM 761 O O . ASP A 1 98 ? -5.586 11.617 -1.325 1 98.62 98 ASP A O 1
ATOM 765 N N . PHE A 1 99 ? -5.945 11.133 0.8 1 98.69 99 PHE A N 1
ATOM 766 C CA . PHE A 1 99 ? -4.586 10.727 1.132 1 98.69 99 PHE A CA 1
ATOM 767 C C . PHE A 1 99 ? -4.582 9.398 1.882 1 98.69 99 PHE A C 1
ATOM 769 O O . PHE A 1 99 ? -4.965 9.344 3.053 1 98.69 99 PHE A O 1
ATOM 776 N N . MET A 1 100 ? -4.152 8.312 1.21 1 98.81 100 MET A N 1
ATOM 777 C CA . MET A 1 100 ? -4.102 6.984 1.812 1 98.81 100 MET A CA 1
ATOM 778 C C . MET A 1 100 ? -2.668 6.469 1.872 1 98.81 100 MET A C 1
ATOM 780 O O . MET A 1 100 ? -1.909 6.617 0.913 1 98.81 100 MET A O 1
ATOM 784 N N . VAL A 1 101 ? -2.293 5.922 2.992 1 98.75 101 VAL A N 1
ATOM 785 C CA . VAL A 1 101 ? -0.955 5.359 3.15 1 98.75 101 VAL A CA 1
ATOM 786 C C . VAL A 1 101 ? -1.053 3.861 3.424 1 98.75 101 VAL A C 1
ATOM 788 O O . VAL A 1 101 ? -1.917 3.416 4.184 1 98.75 101 VAL A O 1
ATOM 791 N N . MET A 1 102 ? -0.24 3.072 2.764 1 98.81 102 MET A N 1
ATOM 792 C CA . MET A 1 102 ? -0.03 1.661 3.076 1 98.81 102 MET A CA 1
ATOM 793 C C . MET A 1 102 ? 1.438 1.384 3.379 1 98.81 102 MET A C 1
ATOM 795 O O . MET A 1 102 ? 2.322 2.084 2.885 1 98.81 102 MET A O 1
ATOM 799 N N . VAL A 1 103 ? 1.676 0.388 4.219 1 98.75 103 VAL A N 1
ATOM 800 C CA . VAL A 1 103 ? 3.045 -0.033 4.496 1 98.75 103 VAL A CA 1
ATOM 801 C C . VAL A 1 103 ? 3.117 -1.558 4.547 1 98.75 103 VAL A C 1
ATOM 803 O O . VAL A 1 103 ? 2.102 -2.227 4.742 1 98.75 103 VAL A O 1
ATOM 806 N N . ARG A 1 104 ? 4.27 -2.035 4.367 1 98.75 104 ARG A N 1
ATOM 807 C CA . ARG A 1 104 ? 4.648 -3.434 4.531 1 98.75 104 ARG A CA 1
ATOM 808 C C . ARG A 1 104 ? 6.066 -3.559 5.078 1 98.75 104 ARG A C 1
ATOM 810 O O . ARG A 1 104 ? 6.855 -2.615 4.992 1 98.75 104 ARG A O 1
ATOM 817 N N . PRO A 1 105 ? 6.496 -4.789 5.586 1 98.69 105 PRO A N 1
ATOM 818 C CA . PRO A 1 105 ? 5.66 -5.957 5.863 1 98.69 105 PRO A CA 1
ATOM 819 C C . PRO A 1 105 ? 4.863 -5.82 7.156 1 98.69 105 PRO A C 1
ATOM 821 O O . PRO A 1 105 ? 4.824 -4.738 7.75 1 98.69 105 PRO A O 1
ATOM 824 N N . LEU A 1 106 ? 4.199 -6.867 7.594 1 98.56 106 LEU A N 1
ATOM 825 C CA . LEU A 1 106 ? 3.379 -6.871 8.797 1 98.56 106 LEU A CA 1
ATOM 826 C C . LEU A 1 106 ? 4.18 -6.387 10 1 98.56 106 LEU A C 1
ATOM 828 O O . LEU A 1 106 ? 3.691 -5.582 10.797 1 98.56 106 LEU A O 1
ATOM 832 N N . SER A 1 107 ? 5.402 -6.828 10.117 1 98.31 107 SER A N 1
ATOM 833 C CA . SER A 1 107 ? 6.25 -6.422 11.234 1 98.31 107 SER A CA 1
ATOM 834 C C . SER A 1 107 ? 6.531 -4.922 11.203 1 98.31 107 SER A C 1
ATOM 836 O O . SER A 1 107 ? 6.605 -4.273 12.242 1 98.31 107 SER A O 1
ATOM 838 N N . GLY A 1 108 ? 6.781 -4.406 10.016 1 98.31 108 GLY A N 1
ATOM 839 C CA . GLY A 1 108 ? 6.957 -2.971 9.859 1 98.31 108 GLY A CA 1
ATOM 840 C C . GLY A 1 108 ? 5.723 -2.176 10.234 1 98.31 108 GLY A C 1
ATOM 841 O O . GLY A 1 108 ? 5.82 -1.143 10.898 1 98.31 108 GLY A O 1
ATOM 842 N N . ALA A 1 109 ? 4.559 -2.676 9.805 1 98.44 109 ALA A N 1
ATOM 843 C CA . ALA A 1 109 ? 3.295 -2.035 10.156 1 98.44 109 ALA A CA 1
ATOM 844 C C . ALA A 1 109 ? 3.078 -2.041 11.664 1 98.44 109 ALA A C 1
ATOM 846 O O . ALA A 1 109 ? 2.559 -1.073 12.227 1 98.44 109 ALA A O 1
ATOM 847 N N . GLN A 1 110 ? 3.438 -3.121 12.32 1 98.5 110 GLN A N 1
ATOM 848 C CA . GLN A 1 110 ? 3.328 -3.229 13.773 1 98.5 110 GLN A CA 1
ATOM 849 C C . GLN A 1 110 ? 4.227 -2.211 14.469 1 98.5 110 GLN A C 1
ATOM 851 O O . GLN A 1 110 ? 3.805 -1.547 15.422 1 98.5 110 GLN A O 1
ATOM 856 N N . ALA A 1 111 ? 5.426 -2.133 13.969 1 98.56 111 ALA A N 1
ATOM 857 C CA . ALA A 1 111 ? 6.359 -1.163 14.531 1 98.56 111 ALA A CA 1
ATOM 858 C C . ALA A 1 111 ? 5.848 0.263 14.344 1 98.56 111 ALA A C 1
ATOM 860 O O . ALA A 1 111 ? 5.957 1.09 15.25 1 98.56 111 ALA A O 1
ATOM 861 N N . LEU A 1 112 ? 5.32 0.532 13.188 1 98.38 112 LEU A N 1
ATOM 862 C CA . LEU A 1 112 ? 4.762 1.853 12.914 1 98.38 112 LEU A CA 1
ATOM 863 C C . LEU A 1 112 ? 3.6 2.156 13.852 1 98.38 112 LEU A C 1
ATOM 865 O O . LEU A 1 112 ? 3.502 3.262 14.391 1 98.38 112 LEU A O 1
ATOM 869 N N . ALA A 1 113 ? 2.729 1.173 14.039 1 98.25 113 ALA A N 1
ATOM 870 C CA . ALA A 1 113 ? 1.578 1.345 14.93 1 98.25 113 ALA A CA 1
ATOM 871 C C . ALA A 1 113 ? 2.021 1.726 16.344 1 98.25 113 ALA A C 1
ATOM 873 O O . ALA A 1 113 ? 1.443 2.621 16.953 1 98.25 113 ALA A O 1
ATOM 874 N N . GLU A 1 114 ? 2.982 1.042 16.781 1 98.19 114 GLU A N 1
ATOM 875 C CA . GLU A 1 114 ? 3.51 1.318 18.125 1 98.19 114 GLU A CA 1
ATOM 876 C C . GLU A 1 114 ? 4.109 2.721 18.188 1 98.19 114 GLU A C 1
ATOM 878 O O . GLU A 1 114 ? 3.826 3.471 19.125 1 98.19 114 GLU A O 1
ATOM 883 N N . ALA A 1 115 ? 4.895 3.051 17.234 1 98.06 115 ALA A N 1
ATOM 884 C CA . ALA A 1 115 ? 5.562 4.352 17.219 1 98.06 115 ALA A CA 1
ATOM 885 C C . ALA A 1 115 ? 4.547 5.484 17.125 1 98.06 115 ALA A C 1
ATOM 887 O O . ALA A 1 115 ? 4.668 6.496 17.812 1 98.06 115 ALA A O 1
ATOM 888 N N . MET A 1 116 ? 3.574 5.301 16.234 1 97.31 116 MET A N 1
ATOM 889 C CA . MET A 1 116 ? 2.551 6.328 16.062 1 97.31 116 MET A CA 1
ATOM 890 C C . MET A 1 116 ? 1.67 6.43 17.312 1 97.31 116 MET A C 1
ATOM 892 O O . MET A 1 116 ? 1.208 7.52 17.656 1 97.31 116 MET A O 1
ATOM 896 N N . GLY A 1 117 ? 1.39 5.25 17.906 1 97.25 117 GLY A N 1
ATOM 897 C CA . GLY A 1 117 ? 0.663 5.27 19.172 1 97.25 117 GLY A CA 1
ATOM 898 C C . GLY A 1 117 ? 1.316 6.148 20.219 1 97.25 117 GLY A C 1
ATOM 899 O O . GLY A 1 117 ? 0.629 6.855 20.953 1 97.25 117 GLY A O 1
ATOM 900 N N . ALA A 1 118 ? 2.582 6.156 20.234 1 96.62 118 ALA A N 1
ATOM 901 C CA . ALA A 1 118 ? 3.354 6.93 21.203 1 96.62 118 ALA A CA 1
ATOM 902 C C . ALA A 1 118 ? 3.268 8.422 20.906 1 96.62 118 ALA A C 1
ATOM 904 O O . ALA A 1 118 ? 3.512 9.258 21.781 1 96.62 118 ALA A O 1
ATOM 905 N N . GLN A 1 119 ? 2.982 8.719 19.672 1 94.75 119 GLN A N 1
ATOM 906 C CA . GLN A 1 119 ? 2.92 10.109 19.234 1 94.75 119 GLN A CA 1
ATOM 907 C C . GLN A 1 119 ? 1.497 10.656 19.328 1 94.75 119 GLN A C 1
ATOM 909 O O . GLN A 1 119 ? 1.269 11.844 19.125 1 94.75 119 GLN A O 1
ATOM 914 N N . PHE A 1 120 ? 0.547 9.867 19.688 1 92.44 120 PHE A N 1
ATOM 915 C CA . PHE A 1 120 ? -0.852 10.188 19.422 1 92.44 120 PHE A CA 1
ATOM 916 C C . PHE A 1 120 ? -1.28 11.414 20.219 1 92.44 120 PHE A C 1
ATOM 918 O O . PHE A 1 120 ? -2.01 12.266 19.719 1 92.44 120 PHE A O 1
ATOM 925 N N . ASP A 1 121 ? -0.851 11.523 21.469 1 94.12 121 ASP A N 1
ATOM 926 C CA . ASP A 1 121 ? -1.186 12.695 22.266 1 94.12 121 ASP A CA 1
ATOM 927 C C . ASP A 1 121 ? -0.665 13.977 21.609 1 94.12 121 ASP A C 1
ATOM 929 O O . ASP A 1 121 ? -1.384 14.969 21.531 1 94.12 121 ASP A O 1
ATOM 933 N N . ARG A 1 122 ? 0.532 13.961 21.203 1 95.06 122 ARG A N 1
ATOM 934 C CA . ARG A 1 122 ? 1.129 15.117 20.531 1 95.06 122 ARG A CA 1
ATOM 935 C C . ARG A 1 122 ? 0.38 15.453 19.25 1 95.06 122 ARG A C 1
ATOM 937 O O . ARG A 1 122 ? 0.115 16.625 18.953 1 95.06 122 ARG A O 1
ATOM 944 N N . ILE A 1 123 ? -0.002 14.469 18.531 1 95.25 123 ILE A N 1
ATOM 945 C CA . ILE A 1 123 ? -0.718 14.641 17.266 1 95.25 123 ILE A CA 1
ATOM 946 C C . ILE A 1 123 ? -2.066 15.312 17.531 1 95.25 123 ILE A C 1
ATOM 948 O O . ILE A 1 123 ? -2.457 16.234 16.812 1 95.25 123 ILE A O 1
ATOM 952 N N . GLN A 1 124 ? -2.686 14.797 18.516 1 94.69 124 GLN A N 1
ATOM 953 C CA . GLN A 1 124 ? -3.98 15.375 18.859 1 94.69 124 GLN A CA 1
ATOM 954 C C . GLN A 1 124 ? -3.84 16.844 19.234 1 94.69 124 GLN A C 1
ATOM 956 O O . GLN A 1 124 ? -4.637 17.688 18.812 1 94.69 124 GLN A O 1
ATOM 961 N N . ARG A 1 125 ? -2.859 17.156 19.969 1 95.31 125 ARG A N 1
ATOM 962 C CA . ARG A 1 125 ? -2.613 18.531 20.375 1 95.31 125 ARG A CA 1
ATOM 963 C C . ARG A 1 125 ? -2.297 19.406 19.172 1 95.31 125 ARG A C 1
ATOM 965 O O . ARG A 1 125 ? -2.809 20.531 19.062 1 95.31 125 ARG A O 1
ATOM 972 N N . GLU A 1 126 ? -1.496 18.969 18.375 1 94 126 GLU A N 1
ATOM 973 C CA . GLU A 1 126 ? -1.137 19.703 17.172 1 94 126 GLU A CA 1
ATOM 974 C C . GLU A 1 126 ? -2.359 19.969 16.297 1 94 126 GLU A C 1
ATOM 976 O O . GLU A 1 126 ? -2.498 21.047 15.703 1 94 126 GLU A O 1
ATOM 981 N N . ALA A 1 127 ? -3.215 19.016 16.219 1 94.12 127 ALA A N 1
ATOM 982 C CA . ALA A 1 127 ? -4.414 19.141 15.398 1 94.12 127 ALA A CA 1
ATOM 983 C C . ALA A 1 127 ? -5.363 20.188 15.953 1 94.12 127 ALA A C 1
ATOM 985 O O . ALA A 1 127 ? -6.113 20.812 15.195 1 94.12 127 ALA A O 1
ATOM 986 N N . LEU A 1 128 ? -5.277 20.312 17.203 1 91.44 128 LEU A N 1
ATOM 987 C CA . LEU A 1 128 ? -6.141 21.281 17.859 1 91.44 128 LEU A CA 1
ATOM 988 C C . LEU A 1 128 ? -5.5 22.656 17.875 1 91.44 128 LEU A C 1
ATOM 990 O O . LEU A 1 128 ? -6.109 23.625 18.328 1 91.44 128 LEU A O 1
ATOM 994 N N . GLY A 1 129 ? -4.289 22.797 17.297 1 88.31 129 GLY A N 1
ATOM 995 C CA . GLY A 1 129 ? -3.592 24.062 17.266 1 88.31 129 GLY A CA 1
ATOM 996 C C . GLY A 1 1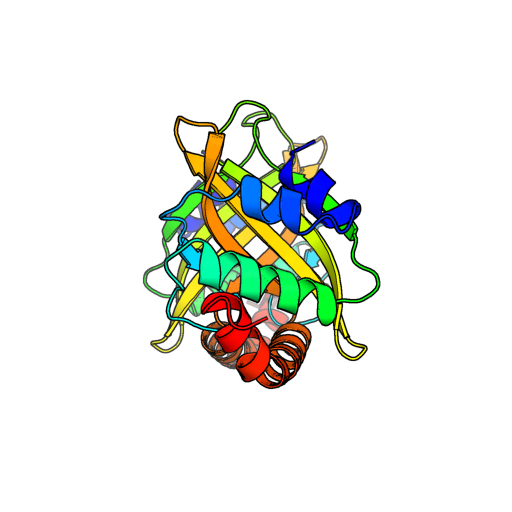29 ? -2.879 24.391 18.562 1 88.31 129 GLY A C 1
ATOM 997 O O . GLY A 1 129 ? -2.568 25.562 18.828 1 88.31 129 GLY A O 1
ATOM 998 N N . GLU A 1 130 ? -2.883 23.422 19.453 1 73.44 130 GLU A N 1
ATOM 999 C CA . GLU A 1 130 ? -2.23 23.609 20.75 1 73.44 130 GLU A CA 1
ATOM 1000 C C . GLU A 1 130 ? -0.734 23.328 20.656 1 73.44 130 GLU A C 1
ATOM 1002 O O . GLU A 1 130 ? -0.011 23.484 21.641 1 73.44 130 GLU A O 1
ATOM 1007 N N . ALA A 1 131 ? 0.078 23.984 19.891 1 58.31 131 ALA A N 1
ATOM 1008 C CA . ALA A 1 131 ? 1.501 23.703 19.719 1 58.31 131 ALA A CA 1
ATOM 1009 C C . ALA A 1 131 ? 2.219 23.719 21.062 1 58.31 131 ALA A C 1
ATOM 1011 O O . ALA A 1 131 ? 1.879 24.5 21.953 1 58.31 131 ALA A O 1
ATOM 1012 N N . MET B 1 1 ? -7.562 -0.771 -19.172 1 88.31 1 MET B N 1
ATOM 1013 C CA . MET B 1 1 ? -7.535 -1.765 -18.094 1 88.31 1 MET B CA 1
ATOM 1014 C C . MET B 1 1 ? -6.348 -2.709 -18.266 1 88.31 1 MET B C 1
ATOM 1016 O O . MET B 1 1 ? -6.125 -3.244 -19.359 1 88.31 1 MET B O 1
ATOM 1020 N N . HIS B 1 2 ? -5.656 -2.865 -17.172 1 90.31 2 HIS B N 1
ATOM 1021 C CA . HIS B 1 2 ? -4.477 -3.717 -17.234 1 90.31 2 HIS B CA 1
ATOM 1022 C C . HIS B 1 2 ? -4.859 -5.184 -17.375 1 90.31 2 HIS B C 1
ATOM 1024 O O . HIS B 1 2 ? -5.805 -5.645 -16.734 1 90.31 2 HIS B O 1
ATOM 1030 N N . PRO B 1 3 ? -4.188 -5.961 -18.156 1 91.25 3 PRO B N 1
ATOM 1031 C CA . PRO B 1 3 ? -4.52 -7.375 -18.375 1 91.25 3 PRO B CA 1
ATOM 1032 C C . PRO B 1 3 ? -4.555 -8.172 -17.062 1 91.25 3 PRO B C 1
ATOM 1034 O O . PRO B 1 3 ? -5.348 -9.102 -16.938 1 91.25 3 PRO B O 1
ATOM 1037 N N . PHE B 1 4 ? -3.738 -7.836 -16.203 1 94.69 4 PHE B N 1
ATOM 1038 C CA . PHE B 1 4 ? -3.727 -8.555 -14.93 1 94.69 4 PHE B CA 1
ATOM 1039 C C . PHE B 1 4 ? -5.031 -8.344 -14.172 1 94.69 4 PHE B C 1
ATOM 1041 O O . PHE B 1 4 ? -5.566 -9.273 -13.57 1 94.69 4 PHE B O 1
ATOM 1048 N N . ARG B 1 5 ? -5.496 -7.164 -14.109 1 95.25 5 ARG B N 1
ATOM 1049 C CA . ARG B 1 5 ? -6.789 -6.879 -13.492 1 95.25 5 ARG B CA 1
ATOM 1050 C C . ARG B 1 5 ? -7.887 -7.75 -14.102 1 95.25 5 ARG B C 1
ATOM 1052 O O . ARG B 1 5 ? -8.695 -8.328 -13.375 1 95.25 5 ARG B O 1
ATOM 1059 N N . GLN B 1 6 ? -7.895 -7.84 -15.312 1 93.81 6 GLN B N 1
ATOM 1060 C CA . GLN B 1 6 ? -8.891 -8.648 -16 1 93.81 6 GLN B CA 1
ATOM 1061 C C . GLN B 1 6 ? -8.789 -10.117 -15.602 1 93.81 6 GLN B C 1
ATOM 1063 O O . GLN B 1 6 ? -9.805 -10.773 -15.367 1 93.81 6 GLN B O 1
ATOM 1068 N N . ALA B 1 7 ? -7.609 -10.633 -15.578 1 95.19 7 ALA B N 1
ATOM 1069 C CA . ALA B 1 7 ? -7.379 -12.031 -15.219 1 95.19 7 ALA B CA 1
ATOM 1070 C C . ALA B 1 7 ? -7.855 -12.312 -13.797 1 95.19 7 ALA B C 1
ATOM 1072 O O . ALA B 1 7 ? -8.5 -13.336 -13.547 1 95.19 7 ALA B O 1
ATOM 1073 N N . VAL B 1 8 ? -7.535 -11.422 -12.836 1 95.06 8 VAL B N 1
ATOM 1074 C CA . VAL B 1 8 ? -7.926 -11.586 -11.445 1 95.06 8 VAL B CA 1
ATOM 1075 C C . VAL B 1 8 ? -9.445 -11.547 -11.328 1 95.06 8 VAL B C 1
ATOM 1077 O O . VAL B 1 8 ? -10.047 -12.398 -10.664 1 95.06 8 VAL B O 1
ATOM 1080 N N . GLU B 1 9 ? -10.102 -10.562 -11.984 1 92.31 9 GLU B N 1
ATOM 1081 C CA . GLU B 1 9 ? -11.547 -10.406 -11.922 1 92.31 9 GLU B CA 1
ATOM 1082 C C . GLU B 1 9 ? -12.266 -11.609 -12.531 1 92.31 9 GLU B C 1
ATOM 1084 O O . GLU B 1 9 ? -13.352 -11.984 -12.094 1 92.31 9 GLU B O 1
ATOM 1089 N N . ALA B 1 10 ? -11.664 -12.227 -13.461 1 92.56 10 ALA B N 1
ATOM 1090 C CA . ALA B 1 10 ? -12.219 -13.414 -14.109 1 92.56 10 ALA B CA 1
ATOM 1091 C C . ALA B 1 10 ? -11.859 -14.68 -13.328 1 92.56 10 ALA B C 1
ATOM 1093 O O . ALA B 1 10 ? -12.297 -15.781 -13.68 1 92.56 10 ALA B O 1
ATOM 1094 N N . ARG B 1 11 ? -11.031 -14.539 -12.312 1 92.94 11 ARG B N 1
ATOM 1095 C CA . ARG B 1 11 ? -10.508 -15.656 -11.539 1 92.94 11 ARG B CA 1
ATOM 1096 C C . ARG B 1 11 ? -9.828 -16.672 -12.445 1 92.94 11 ARG B C 1
ATOM 1098 O O . ARG B 1 11 ? -10 -17.891 -12.273 1 92.94 11 ARG B O 1
ATOM 1105 N N . ASP B 1 12 ? -9.234 -16.156 -13.422 1 95.19 12 ASP B N 1
ATOM 1106 C CA . ASP B 1 12 ? -8.5 -16.969 -14.383 1 95.19 12 ASP B CA 1
ATOM 1107 C C . ASP B 1 12 ? -7.039 -17.109 -13.969 1 95.19 12 ASP B C 1
ATOM 1109 O O . ASP B 1 12 ? -6.176 -16.375 -14.453 1 95.19 12 ASP B O 1
ATOM 1113 N N . THR B 1 13 ? -6.758 -18.141 -13.195 1 95.56 13 THR B N 1
ATOM 1114 C CA . THR B 1 13 ? -5.434 -18.312 -12.609 1 95.56 13 THR B CA 1
ATOM 1115 C C . THR B 1 13 ? -4.406 -18.656 -13.688 1 95.56 13 THR B C 1
ATOM 1117 O O . THR B 1 13 ? -3.234 -18.297 -13.57 1 95.56 13 THR B O 1
ATOM 1120 N N . ASP B 1 14 ? -4.801 -19.312 -14.727 1 96.19 14 ASP B N 1
ATOM 1121 C CA . ASP B 1 14 ? -3.895 -19.594 -15.828 1 96.19 14 ASP B CA 1
ATOM 1122 C C . ASP B 1 14 ? -3.443 -18.297 -16.516 1 96.19 14 ASP B C 1
ATOM 1124 O O . ASP B 1 14 ? -2.266 -18.141 -16.828 1 96.19 14 ASP B O 1
ATOM 1128 N N . ALA B 1 15 ? -4.371 -17.469 -16.781 1 96.62 15 ALA B N 1
ATOM 1129 C CA . ALA B 1 15 ? -4.047 -16.188 -17.391 1 96.62 15 ALA B CA 1
ATOM 1130 C C . ALA B 1 15 ? -3.131 -15.359 -16.484 1 96.62 15 ALA B C 1
ATOM 1132 O O . ALA B 1 15 ? -2.201 -14.711 -16.969 1 96.62 15 ALA B O 1
ATOM 1133 N N . MET B 1 16 ? -3.4 -15.352 -15.156 1 97.31 16 MET B N 1
ATOM 1134 C CA . MET B 1 16 ? -2.529 -14.672 -14.211 1 97.31 16 MET B CA 1
ATOM 1135 C C . MET B 1 16 ? -1.096 -15.172 -14.32 1 97.31 16 MET B C 1
ATOM 1137 O O . MET B 1 16 ? -0.159 -14.383 -14.43 1 97.31 16 MET B O 1
ATOM 1141 N N . THR B 1 17 ? -0.996 -16.438 -14.312 1 97.56 17 THR B N 1
ATOM 1142 C CA . THR B 1 17 ? 0.321 -17.062 -14.375 1 97.56 17 THR B CA 1
ATOM 1143 C C . THR B 1 17 ? 1.025 -16.719 -15.68 1 97.56 17 THR B C 1
ATOM 1145 O O . THR B 1 17 ? 2.229 -16.453 -15.695 1 97.56 17 THR B O 1
ATOM 1148 N N . ALA B 1 18 ? 0.311 -16.719 -16.75 1 97.81 18 ALA B N 1
ATOM 1149 C CA . ALA B 1 18 ? 0.869 -16.453 -18.062 1 97.81 18 ALA B CA 1
ATOM 1150 C C . ALA B 1 18 ? 1.421 -15.031 -18.156 1 97.81 18 ALA B C 1
ATOM 1152 O O . ALA B 1 18 ? 2.281 -14.742 -18.984 1 97.81 18 ALA B O 1
ATOM 1153 N N . LEU B 1 19 ? 0.962 -14.141 -17.359 1 98.19 19 LEU B N 1
ATOM 1154 C CA . LEU B 1 19 ? 1.38 -12.742 -17.391 1 98.19 19 LEU B CA 1
ATOM 1155 C C . LEU B 1 19 ? 2.662 -12.539 -16.578 1 98.19 19 LEU B C 1
ATOM 1157 O O . LEU B 1 19 ? 3.285 -11.477 -16.656 1 98.19 19 LEU B O 1
ATOM 1161 N N . LEU B 1 20 ? 3.07 -13.555 -15.828 1 98.69 20 LEU B N 1
ATOM 1162 C CA . LEU B 1 20 ? 4.254 -13.445 -14.977 1 98.69 20 LEU B CA 1
ATOM 1163 C C . LEU B 1 20 ? 5.512 -13.805 -15.758 1 98.69 20 LEU B C 1
ATOM 1165 O O . LEU B 1 20 ? 5.531 -14.797 -16.5 1 98.69 20 LEU B O 1
ATOM 1169 N N . ALA B 1 21 ? 6.543 -12.992 -15.672 1 98.75 21 ALA B N 1
ATOM 1170 C CA . ALA B 1 21 ? 7.859 -13.367 -16.188 1 98.75 21 ALA B CA 1
ATOM 1171 C C . ALA B 1 21 ? 8.445 -14.531 -15.383 1 98.75 21 ALA B C 1
ATOM 1173 O O . ALA B 1 21 ? 8.125 -14.703 -14.203 1 98.75 21 ALA B O 1
ATOM 1174 N N . ASP B 1 22 ? 9.398 -15.234 -15.93 1 98.19 22 ASP B N 1
ATOM 1175 C CA . ASP B 1 22 ? 10.016 -16.375 -15.258 1 98.19 22 ASP B CA 1
ATOM 1176 C C . ASP B 1 22 ? 10.789 -15.922 -14.016 1 98.19 22 ASP B C 1
ATOM 1178 O O . ASP B 1 22 ? 10.867 -16.656 -13.031 1 98.19 22 ASP B O 1
ATOM 1182 N N . ASP B 1 23 ? 11.32 -14.773 -14.125 1 98.25 23 ASP B N 1
ATOM 1183 C CA . ASP B 1 23 ? 12.172 -14.289 -13.039 1 98.25 23 ASP B CA 1
ATOM 1184 C C . ASP B 1 23 ? 11.43 -13.273 -12.18 1 98.25 23 ASP B C 1
ATOM 1186 O O . ASP B 1 23 ? 12.055 -12.414 -11.547 1 98.25 23 ASP B O 1
ATOM 1190 N N . VAL B 1 24 ? 10.117 -13.258 -12.203 1 98.75 24 VAL B N 1
ATOM 1191 C CA . VAL B 1 24 ? 9.32 -12.344 -11.391 1 98.75 24 VAL B CA 1
ATOM 1192 C C . VAL B 1 24 ? 9.734 -12.461 -9.93 1 98.75 24 VAL B C 1
ATOM 1194 O O . VAL B 1 24 ? 10.125 -13.531 -9.469 1 98.75 24 VAL B O 1
ATOM 1197 N N . VAL B 1 25 ? 9.742 -11.352 -9.242 1 98.81 25 VAL B N 1
ATOM 1198 C CA . VAL B 1 25 ? 9.93 -11.312 -7.801 1 98.81 25 VAL B CA 1
ATOM 1199 C C . VAL B 1 25 ? 8.648 -10.82 -7.125 1 98.81 25 VAL B C 1
ATOM 1201 O O . VAL B 1 25 ? 8.133 -9.758 -7.469 1 98.81 25 VAL B O 1
ATOM 1204 N N . PHE B 1 26 ? 8.148 -11.672 -6.238 1 98.75 26 PHE B N 1
ATOM 1205 C CA . PHE B 1 26 ? 6.969 -11.312 -5.469 1 98.75 26 PHE B CA 1
ATOM 1206 C C . PHE B 1 26 ? 7.363 -10.758 -4.105 1 98.75 26 PHE B C 1
ATOM 1208 O O . PHE B 1 26 ? 8.117 -11.391 -3.363 1 98.75 26 PHE B O 1
ATOM 1215 N N . THR B 1 27 ? 6.875 -9.562 -3.75 1 98.81 27 THR B N 1
ATOM 1216 C CA . THR B 1 27 ? 7.07 -8.93 -2.453 1 98.81 27 THR B CA 1
ATOM 1217 C C . THR B 1 27 ? 5.758 -8.875 -1.673 1 98.81 27 THR B C 1
ATOM 1219 O O . THR B 1 27 ? 4.828 -8.164 -2.059 1 98.81 27 THR B O 1
ATOM 1222 N N . SER B 1 28 ? 5.742 -9.586 -0.597 1 98.5 28 SER B N 1
ATOM 1223 C CA . SER B 1 28 ? 4.543 -9.883 0.178 1 98.5 28 SER B CA 1
ATOM 1224 C C . SER B 1 28 ? 4.152 -8.703 1.066 1 98.5 28 SER B C 1
ATOM 1226 O O . SER B 1 28 ? 5.02 -7.984 1.566 1 98.5 28 SER B O 1
ATOM 1228 N N . PRO B 1 29 ? 2.869 -8.539 1.347 1 98.62 29 PRO B N 1
ATOM 1229 C CA . PRO B 1 29 ? 2.434 -7.539 2.324 1 98.62 29 PRO B CA 1
ATOM 1230 C C . PRO B 1 29 ? 2.746 -7.941 3.762 1 98.62 29 PRO B C 1
ATOM 1232 O O . PRO B 1 29 ? 2.77 -7.09 4.656 1 98.62 29 PRO B O 1
ATOM 1235 N N . VAL B 1 30 ? 2.994 -9.195 3.938 1 98.25 30 VAL B N 1
ATOM 1236 C CA . VAL B 1 30 ? 3.059 -9.656 5.32 1 98.25 30 VAL B CA 1
ATOM 1237 C C . VAL B 1 30 ? 4.473 -10.141 5.641 1 98.25 30 VAL B C 1
ATOM 1239 O O . VAL B 1 30 ? 4.914 -10.07 6.789 1 98.25 30 VAL B O 1
ATOM 1242 N N . ALA B 1 31 ? 5.195 -10.633 4.664 1 97.56 31 ALA B N 1
ATOM 1243 C CA . ALA B 1 31 ? 6.539 -11.164 4.879 1 97.56 31 ALA B CA 1
ATOM 1244 C C . ALA B 1 31 ? 7.598 -10.211 4.328 1 97.56 31 ALA B C 1
ATOM 1246 O O . ALA B 1 31 ? 7.402 -9.594 3.277 1 97.56 31 ALA B O 1
ATOM 1247 N N . TYR B 1 32 ? 8.758 -10.141 4.953 1 96.62 32 TYR B N 1
ATOM 1248 C CA . TYR B 1 32 ? 9.828 -9.234 4.551 1 96.62 32 TYR B CA 1
ATOM 1249 C C . TYR B 1 32 ? 10.594 -9.789 3.354 1 96.62 32 TYR B C 1
ATOM 1251 O O . TYR B 1 32 ? 10.812 -9.078 2.369 1 96.62 32 TYR B O 1
ATOM 1259 N N . LYS B 1 33 ? 10.984 -10.977 3.418 1 96.81 33 LYS B N 1
ATOM 1260 C CA . LYS B 1 33 ? 11.789 -11.586 2.359 1 96.81 33 LYS B CA 1
ATOM 1261 C C . LYS B 1 33 ? 10.961 -11.797 1.096 1 96.81 33 LYS B C 1
ATOM 1263 O O . LYS B 1 33 ? 9.859 -12.352 1.154 1 96.81 33 LYS B O 1
ATOM 1268 N N . PRO B 1 34 ? 11.438 -11.375 0.005 1 98.31 34 PRO B N 1
ATOM 1269 C CA . PRO B 1 34 ? 10.695 -11.586 -1.244 1 98.31 34 PRO B CA 1
ATOM 1270 C C . PRO B 1 34 ? 10.727 -13.039 -1.711 1 98.31 34 PRO B C 1
ATOM 1272 O O . PRO B 1 34 ? 11.508 -13.844 -1.188 1 98.31 34 PRO B O 1
ATOM 1275 N N . TYR B 1 35 ? 9.859 -13.383 -2.643 1 98.31 35 TYR B N 1
ATOM 1276 C CA . TYR B 1 35 ? 9.758 -14.703 -3.258 1 98.31 35 TYR B CA 1
ATOM 1277 C C . TYR B 1 35 ? 10.125 -14.648 -4.734 1 98.31 35 TYR B C 1
ATOM 1279 O O . TYR B 1 35 ? 9.328 -14.188 -5.562 1 98.31 35 TYR B O 1
ATOM 1287 N N . PRO B 1 36 ? 11.281 -15.148 -5.074 1 98.5 36 PRO B N 1
ATOM 1288 C CA . PRO B 1 36 ? 11.672 -15.133 -6.488 1 98.5 36 PRO B CA 1
ATOM 1289 C C . PRO B 1 36 ? 11.094 -16.312 -7.266 1 98.5 36 PRO B C 1
ATOM 1291 O O . PRO B 1 36 ? 11.133 -17.453 -6.789 1 98.5 36 PRO B O 1
ATOM 1294 N N . GLY B 1 37 ? 10.57 -15.922 -8.422 1 98.44 37 GLY B N 1
ATOM 1295 C CA . GLY B 1 37 ? 10.227 -17 -9.328 1 98.44 37 GLY B CA 1
ATOM 1296 C C . GLY B 1 37 ? 8.75 -17.062 -9.656 1 98.44 37 GLY B C 1
ATOM 1297 O O . GLY B 1 37 ? 7.91 -16.734 -8.812 1 98.44 37 GLY B O 1
ATOM 1298 N N . LYS B 1 38 ? 8.461 -17.562 -10.812 1 98.44 38 LYS B N 1
ATOM 1299 C CA . LYS B 1 38 ? 7.113 -17.594 -11.367 1 98.44 38 LYS B CA 1
ATOM 1300 C C . LYS B 1 38 ? 6.25 -18.625 -10.633 1 98.44 38 LYS B C 1
ATOM 1302 O O . LYS B 1 38 ? 5.098 -18.328 -10.289 1 98.44 38 LYS B O 1
ATOM 1307 N N . ALA B 1 39 ? 6.758 -19.812 -10.32 1 97.81 39 ALA B N 1
ATOM 1308 C CA . ALA B 1 39 ? 5.965 -20.891 -9.727 1 97.81 39 ALA B CA 1
ATOM 1309 C C . ALA B 1 39 ? 5.457 -20.5 -8.344 1 97.81 39 ALA B C 1
ATOM 1311 O O . ALA B 1 39 ? 4.27 -20.641 -8.047 1 97.81 39 ALA B O 1
ATOM 1312 N N . ILE B 1 40 ? 6.387 -19.969 -7.531 1 98.06 40 ILE B N 1
ATOM 1313 C CA . ILE B 1 40 ? 6 -19.625 -6.168 1 98.06 40 ILE B CA 1
ATOM 1314 C C . ILE B 1 40 ? 5.082 -18.406 -6.191 1 98.06 40 ILE B C 1
ATOM 1316 O O . ILE B 1 40 ? 4.121 -18.328 -5.422 1 98.06 40 ILE B O 1
ATOM 1320 N N . THR B 1 41 ? 5.359 -17.422 -7.078 1 98.5 41 THR B N 1
ATOM 1321 C CA . THR B 1 41 ? 4.496 -16.25 -7.199 1 98.5 41 THR B CA 1
ATOM 1322 C C . THR B 1 41 ? 3.082 -16.656 -7.598 1 98.5 41 THR B C 1
ATOM 1324 O O . THR B 1 41 ? 2.109 -16.234 -6.969 1 98.5 41 THR B O 1
ATOM 1327 N N . ALA B 1 42 ? 2.982 -17.469 -8.578 1 98.12 42 ALA B N 1
ATOM 1328 C CA . ALA B 1 42 ? 1.678 -17.938 -9.039 1 98.12 42 ALA B CA 1
ATOM 1329 C C . ALA B 1 42 ? 0.927 -18.656 -7.922 1 98.12 42 ALA B C 1
ATOM 1331 O O . ALA B 1 42 ? -0.268 -18.438 -7.723 1 98.12 42 ALA B O 1
ATOM 1332 N N . ALA B 1 43 ? 1.605 -19.5 -7.203 1 97.88 43 ALA B N 1
ATOM 1333 C CA . ALA B 1 43 ? 0.991 -20.25 -6.109 1 97.88 43 ALA B CA 1
ATOM 1334 C C . ALA B 1 43 ? 0.504 -19.312 -5.008 1 97.88 43 ALA B C 1
ATOM 1336 O O . ALA B 1 43 ? -0.587 -19.5 -4.461 1 97.88 43 ALA B O 1
ATOM 1337 N N . ILE B 1 44 ? 1.289 -18.344 -4.652 1 97.94 44 ILE B N 1
ATOM 1338 C CA . ILE B 1 44 ? 0.917 -17.375 -3.627 1 97.94 44 ILE B CA 1
ATOM 1339 C C . ILE B 1 44 ? -0.325 -16.594 -4.07 1 97.94 44 ILE B C 1
ATOM 1341 O O . ILE B 1 44 ? -1.271 -16.438 -3.297 1 97.94 44 ILE B O 1
ATOM 1345 N N . LEU B 1 45 ? -0.323 -16.125 -5.324 1 97.44 45 LEU B N 1
ATOM 1346 C CA . LEU B 1 45 ? -1.455 -15.359 -5.836 1 97.44 45 LEU B CA 1
ATOM 1347 C C . LEU B 1 45 ? -2.729 -16.203 -5.824 1 97.44 45 LEU B C 1
ATOM 1349 O O . LEU B 1 45 ? -3.809 -15.695 -5.52 1 97.44 45 LEU B O 1
ATOM 1353 N N . ARG B 1 46 ? -2.611 -17.469 -6.109 1 96.25 46 ARG B N 1
ATOM 1354 C CA . ARG B 1 46 ? -3.76 -18.359 -6.004 1 96.25 46 ARG B CA 1
ATOM 1355 C C . ARG B 1 46 ? -4.242 -18.469 -4.562 1 96.25 46 ARG B C 1
ATOM 1357 O O . ARG B 1 46 ? -5.445 -18.453 -4.301 1 96.25 46 ARG B O 1
ATOM 1364 N N . GLY B 1 47 ? -3.312 -18.641 -3.686 1 96.19 47 GLY B N 1
ATOM 1365 C CA . GLY B 1 47 ? -3.646 -18.641 -2.27 1 96.19 47 GLY B CA 1
ATOM 1366 C C . GLY B 1 47 ? -4.375 -17.391 -1.817 1 96.19 47 GLY B C 1
ATOM 1367 O O . GLY B 1 47 ? -5.379 -17.484 -1.108 1 96.19 47 GLY B O 1
ATOM 1368 N N . VAL B 1 48 ? -3.885 -16.234 -2.275 1 95.81 48 VAL B N 1
ATOM 1369 C CA . VAL B 1 48 ? -4.496 -14.961 -1.938 1 95.81 48 VAL B CA 1
ATOM 1370 C C . VAL B 1 48 ? -5.938 -14.922 -2.441 1 95.81 48 VAL B C 1
ATOM 1372 O O . VAL B 1 48 ? -6.844 -14.484 -1.728 1 95.81 48 VAL B O 1
ATOM 1375 N N . LEU B 1 49 ? -6.195 -15.383 -3.58 1 94.31 49 LEU B N 1
ATOM 1376 C CA . LEU B 1 49 ? -7.539 -15.414 -4.148 1 94.31 49 LEU B CA 1
ATOM 1377 C C . LEU B 1 49 ? -8.453 -16.312 -3.328 1 94.31 49 LEU B C 1
ATOM 1379 O O . LEU B 1 49 ? -9.672 -16.094 -3.283 1 94.31 49 LEU B O 1
ATOM 1383 N N . ARG B 1 50 ? -7.879 -17.312 -2.695 1 95.12 50 ARG B N 1
ATOM 1384 C CA . ARG B 1 50 ? -8.68 -18.219 -1.886 1 95.12 50 ARG B CA 1
ATOM 1385 C C . ARG B 1 50 ? -9.094 -17.562 -0.571 1 95.12 50 ARG B C 1
ATOM 1387 O O . ARG B 1 50 ? -10.148 -17.891 -0.019 1 95.12 50 ARG B O 1
ATOM 1394 N N . VAL B 1 51 ? -8.289 -16.688 -0.117 1 96.25 51 VAL B N 1
ATOM 1395 C CA . VAL B 1 51 ? -8.539 -16.203 1.236 1 96.25 51 VAL B CA 1
ATOM 1396 C C . VAL B 1 51 ? -9.344 -14.914 1.182 1 96.25 51 VAL B C 1
ATOM 1398 O O . VAL B 1 51 ? -10.086 -14.594 2.119 1 96.25 51 VAL B O 1
ATOM 1401 N N . PHE B 1 52 ? -9.203 -14.172 0.099 1 97.25 52 PHE B N 1
ATOM 1402 C CA . PHE B 1 52 ? -9.977 -12.938 -0.022 1 97.25 52 PHE B CA 1
ATOM 1403 C C . PHE B 1 52 ? -11.406 -13.234 -0.462 1 97.25 52 PHE B C 1
ATOM 1405 O O . PHE B 1 52 ? -11.633 -14.102 -1.308 1 97.25 52 PHE B O 1
ATOM 1412 N N . THR B 1 53 ? -12.289 -12.57 0.135 1 97 53 THR B N 1
ATOM 1413 C CA . THR B 1 53 ? -13.68 -12.547 -0.3 1 97 53 THR B CA 1
ATOM 1414 C C . THR B 1 53 ? -14.102 -11.133 -0.677 1 97 53 THR B C 1
ATOM 1416 O O . THR B 1 53 ? -13.438 -10.164 -0.314 1 97 53 THR B O 1
ATOM 1419 N N . ASP B 1 54 ? -15.172 -10.984 -1.55 1 96.62 54 ASP B N 1
ATOM 1420 C CA . ASP B 1 54 ? -15.695 -9.695 -1.978 1 96.62 54 ASP B CA 1
ATOM 1421 C C . ASP B 1 54 ? -14.602 -8.828 -2.594 1 96.62 54 ASP B C 1
ATOM 1423 O O . ASP B 1 54 ? -14.492 -7.641 -2.287 1 96.62 54 ASP B O 1
ATOM 1427 N N . PHE B 1 55 ? -13.836 -9.461 -3.373 1 97.12 55 PHE B N 1
ATOM 1428 C CA . PHE B 1 55 ? -12.68 -8.805 -3.969 1 97.12 55 PHE B CA 1
ATOM 1429 C C . PHE B 1 55 ? -13.102 -7.941 -5.156 1 97.12 55 PHE B C 1
ATOM 1431 O O . PHE B 1 55 ? -13.844 -8.398 -6.027 1 97.12 55 PHE B O 1
ATOM 1438 N N . ARG B 1 56 ? -12.555 -6.703 -5.234 1 96.31 56 ARG B N 1
ATOM 1439 C CA . ARG B 1 56 ? -12.758 -5.852 -6.402 1 96.31 56 ARG B CA 1
ATOM 1440 C C . ARG B 1 56 ? -11.656 -4.797 -6.508 1 96.31 56 ARG B C 1
ATOM 1442 O O . ARG B 1 56 ? -11.234 -4.234 -5.496 1 96.31 56 ARG B O 1
ATOM 1449 N N . TYR B 1 57 ? -11.258 -4.57 -7.711 1 97.69 57 TYR B N 1
ATOM 1450 C CA . TYR B 1 57 ? -10.406 -3.408 -7.961 1 97.69 57 TYR B CA 1
ATOM 1451 C C . TYR B 1 57 ? -11.227 -2.123 -7.941 1 97.69 57 TYR B C 1
ATOM 1453 O O . TYR B 1 57 ? -12.328 -2.072 -8.5 1 97.69 57 TYR B O 1
ATOM 1461 N N . VAL B 1 58 ? -10.664 -1.099 -7.352 1 96.94 58 VAL B N 1
ATOM 1462 C CA . VAL B 1 58 ? -11.469 0.105 -7.199 1 96.94 58 VAL B CA 1
ATOM 1463 C C . VAL B 1 58 ? -10.797 1.276 -7.91 1 96.94 58 VAL B C 1
ATOM 1465 O O . VAL B 1 58 ? -11.43 2.303 -8.164 1 96.94 58 VAL B O 1
ATOM 1468 N N . ARG B 1 59 ? -9.57 1.175 -8.148 1 95.12 59 ARG B N 1
ATOM 1469 C CA . ARG B 1 59 ? -8.828 2.238 -8.82 1 95.12 59 ARG B CA 1
ATOM 1470 C C . ARG B 1 59 ? -7.586 1.685 -9.508 1 95.12 59 ARG B C 1
ATOM 1472 O O . ARG B 1 59 ? -7.004 0.697 -9.055 1 95.12 59 ARG B O 1
ATOM 1479 N N . GLU B 1 60 ? -7.254 2.193 -10.594 1 94.94 60 GLU B N 1
ATOM 1480 C CA . GLU B 1 60 ? -6.027 1.879 -11.328 1 94.94 60 GLU B CA 1
ATOM 1481 C C . GLU B 1 60 ? -5.215 3.139 -11.609 1 94.94 60 GLU B C 1
ATOM 1483 O O . GLU B 1 60 ? -5.738 4.109 -12.164 1 94.94 60 GLU B O 1
ATOM 1488 N N . ILE B 1 61 ? -4.008 3.107 -11.133 1 95.12 61 ILE B N 1
ATOM 1489 C CA . ILE B 1 61 ? -3.096 4.223 -11.367 1 95.12 61 ILE B CA 1
ATOM 1490 C C . ILE B 1 61 ? -1.963 3.775 -12.289 1 95.12 61 ILE B C 1
ATOM 1492 O O . ILE B 1 61 ? -1.364 2.719 -12.086 1 95.12 61 ILE B O 1
ATOM 1496 N N . GLY B 1 62 ? -1.616 4.652 -13.219 1 90.06 62 GLY B N 1
ATOM 1497 C CA . GLY B 1 62 ? -0.524 4.371 -14.133 1 90.06 62 GLY B CA 1
ATOM 1498 C C . GLY B 1 62 ? -0.778 4.887 -15.539 1 90.06 62 GLY B C 1
ATOM 1499 O O . GLY B 1 62 ? -1.919 5.188 -15.898 1 90.06 62 GLY B O 1
ATOM 1500 N N . ASP B 1 63 ? 0.383 5.066 -16.203 1 80.69 63 ASP B N 1
ATOM 1501 C CA . ASP B 1 63 ? 0.272 5.34 -17.641 1 80.69 63 ASP B CA 1
ATOM 1502 C C . ASP B 1 63 ? -0.097 4.074 -18.406 1 80.69 63 ASP B C 1
ATOM 1504 O O . ASP B 1 63 ? 0.601 3.062 -18.328 1 80.69 63 ASP B O 1
ATOM 1508 N N . PRO B 1 64 ? -1.187 4.219 -19.109 1 76.06 64 PRO B N 1
ATOM 1509 C CA . PRO B 1 64 ? -1.601 3.031 -19.859 1 76.06 64 PRO B CA 1
ATOM 1510 C C . PRO B 1 64 ? -0.474 2.449 -20.703 1 76.06 64 PRO B C 1
ATOM 1512 O O . PRO B 1 64 ? -0.447 1.243 -20.969 1 76.06 64 PRO B O 1
ATOM 1515 N N . ASN B 1 65 ? 0.38 3.223 -21.078 1 78.75 65 ASN B N 1
ATOM 1516 C CA . ASN B 1 65 ? 1.485 2.766 -21.906 1 78.75 65 ASN B CA 1
ATOM 1517 C C . ASN B 1 65 ? 2.77 2.604 -21.109 1 78.75 65 ASN B C 1
ATOM 1519 O O . ASN B 1 65 ? 3.84 2.371 -21.672 1 78.75 65 ASN B O 1
ATOM 1523 N N . GLY B 1 66 ? 2.611 2.734 -19.906 1 86.19 66 GLY B N 1
ATOM 1524 C CA . GLY B 1 66 ? 3.781 2.637 -19.047 1 86.19 66 GLY B CA 1
ATOM 1525 C C . GLY B 1 66 ? 4.016 1.235 -18.516 1 86.19 66 GLY B C 1
ATOM 1526 O O . GLY B 1 66 ? 3.258 0.314 -18.828 1 86.19 66 GLY B O 1
ATOM 1527 N N . ARG B 1 67 ? 5.094 1.068 -17.766 1 93.81 67 ARG B N 1
ATOM 1528 C CA . ARG B 1 67 ? 5.512 -0.242 -17.281 1 93.81 67 ARG B CA 1
ATOM 1529 C C . ARG B 1 67 ? 5.188 -0.402 -15.805 1 93.81 67 ARG B C 1
ATOM 1531 O O . ARG B 1 67 ? 5.301 -1.5 -15.25 1 93.81 67 ARG B O 1
ATOM 1538 N N . ASP B 1 68 ? 4.848 0.628 -15.164 1 96.06 68 ASP B N 1
ATOM 1539 C CA . ASP B 1 68 ? 4.52 0.595 -13.742 1 96.06 68 ASP B CA 1
ATOM 1540 C C . ASP B 1 68 ? 3.043 0.899 -13.516 1 96.06 68 ASP B C 1
ATOM 1542 O O . ASP B 1 68 ? 2.516 1.882 -14.039 1 96.06 68 ASP B O 1
ATOM 1546 N N . HIS B 1 69 ? 2.377 0.011 -12.727 1 96.19 69 HIS B N 1
ATOM 1547 C CA . HIS B 1 69 ? 0.956 0.166 -12.438 1 96.19 69 HIS B CA 1
ATOM 1548 C C . HIS B 1 69 ? 0.66 -0.121 -10.969 1 96.19 69 HIS B C 1
ATOM 1550 O O . HIS B 1 69 ? 1.351 -0.925 -10.336 1 96.19 69 HIS B O 1
ATOM 1556 N N . ALA B 1 70 ? -0.23 0.584 -10.492 1 97.69 70 ALA B N 1
ATOM 1557 C CA . ALA B 1 70 ? -0.818 0.326 -9.18 1 97.69 70 ALA B CA 1
ATOM 1558 C C . ALA B 1 70 ? -2.307 0.014 -9.297 1 97.69 70 ALA B C 1
ATOM 1560 O O . ALA B 1 70 ? -3.088 0.847 -9.766 1 97.69 70 ALA B O 1
ATOM 1561 N N . LEU B 1 71 ? -2.707 -1.159 -8.906 1 97.62 71 LEU B N 1
ATOM 1562 C CA . LEU B 1 71 ? -4.098 -1.599 -8.922 1 97.62 71 LEU B CA 1
ATOM 1563 C C . LEU B 1 71 ? -4.656 -1.683 -7.504 1 97.62 71 LEU B C 1
ATOM 1565 O O . LEU B 1 71 ? -4.383 -2.645 -6.781 1 97.62 71 LEU B O 1
ATOM 1569 N N . ILE B 1 72 ? -5.418 -0.7 -7.148 1 98.44 72 ILE B N 1
ATOM 1570 C CA . ILE B 1 72 ? -5.957 -0.62 -5.793 1 98.44 72 ILE B CA 1
ATOM 1571 C C . ILE B 1 72 ? -7.219 -1.475 -5.691 1 98.44 72 ILE B C 1
ATOM 1573 O O . ILE B 1 72 ? -8.062 -1.458 -6.594 1 98.44 72 ILE B O 1
ATOM 1577 N N . PHE B 1 73 ? -7.297 -2.215 -4.547 1 98.44 73 PHE B N 1
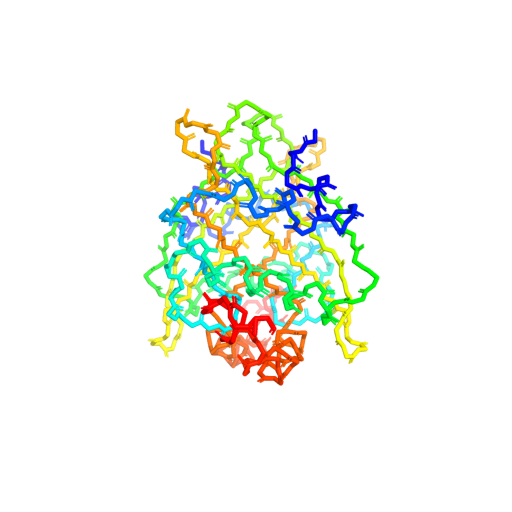ATOM 1578 C CA . PHE B 1 73 ? -8.422 -3.131 -4.418 1 98.44 73 PHE B CA 1
ATOM 1579 C C . PHE B 1 73 ? -9.016 -3.072 -3.012 1 98.44 73 PHE B C 1
ATOM 1581 O O . PHE B 1 73 ? -8.398 -2.514 -2.1 1 98.44 73 PHE B O 1
ATOM 1588 N N . GLU B 1 74 ? -10.172 -3.584 -2.877 1 98.38 74 GLU B N 1
ATOM 1589 C CA . GLU B 1 74 ? -10.859 -3.883 -1.624 1 98.38 74 GLU B CA 1
ATOM 1590 C C . GLU B 1 74 ? -11.242 -5.355 -1.541 1 98.38 74 GLU B C 1
ATOM 1592 O O . GLU B 1 74 ? -11.531 -5.988 -2.561 1 98.38 74 GLU B O 1
ATOM 1597 N N . ALA B 1 75 ? -11.234 -5.836 -0.356 1 98.12 75 ALA B N 1
ATOM 1598 C CA . ALA B 1 75 ? -11.594 -7.227 -0.102 1 98.12 75 ALA B CA 1
ATOM 1599 C C . ALA B 1 75 ? -11.906 -7.453 1.375 1 98.12 75 ALA B C 1
ATOM 1601 O O . AL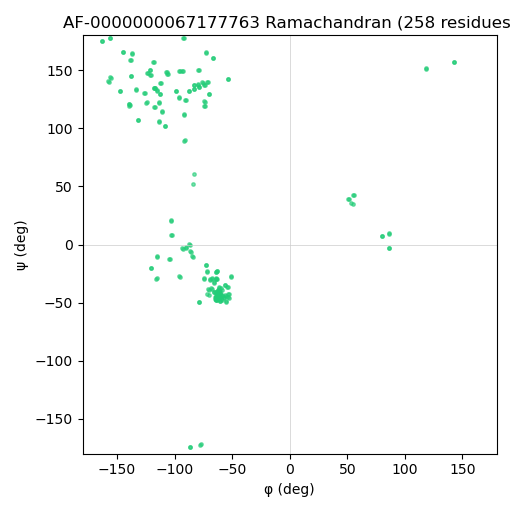A B 1 75 ? -11.906 -6.508 2.168 1 98.12 75 ALA B O 1
ATOM 1602 N N . LYS B 1 76 ? -12.32 -8.609 1.638 1 98.31 76 LYS B N 1
ATOM 1603 C CA . LYS B 1 76 ? -12.43 -9.07 3.02 1 98.31 76 LYS B CA 1
ATOM 1604 C C . LYS B 1 76 ? -11.57 -10.305 3.258 1 98.31 76 LYS B C 1
ATOM 1606 O O . LYS B 1 76 ? -11.367 -11.109 2.348 1 98.31 76 LYS B O 1
ATOM 1611 N N . VAL B 1 77 ? -11.07 -10.383 4.398 1 98.19 77 VAL B N 1
ATOM 1612 C CA . VAL B 1 77 ? -10.367 -11.57 4.863 1 98.19 77 VAL B CA 1
ATOM 1613 C C . VAL B 1 77 ? -10.734 -11.844 6.324 1 98.19 77 VAL B C 1
ATOM 1615 O O . VAL B 1 77 ? -10.523 -10.992 7.191 1 98.19 77 VAL B O 1
ATOM 1618 N N . ASP B 1 78 ? -11.289 -13.031 6.531 1 96.56 78 ASP B N 1
ATOM 1619 C CA . ASP B 1 78 ? -11.734 -13.43 7.863 1 96.56 78 ASP B CA 1
ATOM 1620 C C . ASP B 1 78 ? -12.617 -12.359 8.492 1 96.56 78 ASP B C 1
ATOM 1622 O O . ASP B 1 78 ? -12.391 -11.953 9.641 1 96.56 78 ASP B O 1
ATOM 1626 N N . GLY B 1 79 ? -13.406 -11.805 7.715 1 95.38 79 GLY B N 1
ATOM 1627 C CA . GLY B 1 79 ? -14.414 -10.875 8.188 1 95.38 79 GLY B CA 1
ATOM 1628 C C . GLY B 1 79 ? -13.906 -9.453 8.305 1 95.38 79 GLY B C 1
ATOM 1629 O O . GLY B 1 79 ? -14.672 -8.531 8.586 1 95.38 79 GLY B O 1
ATOM 1630 N N . LYS B 1 80 ? -12.688 -9.242 8.047 1 97.31 80 LYS B N 1
ATOM 1631 C CA . LYS B 1 80 ? -12.109 -7.898 8.117 1 97.31 80 LYS B CA 1
ATOM 1632 C C . LYS B 1 80 ? -12.031 -7.266 6.73 1 97.31 80 LYS B C 1
ATOM 1634 O O . LYS B 1 80 ? -11.625 -7.918 5.762 1 97.31 80 LYS B O 1
ATOM 1639 N N . THR B 1 81 ? -12.484 -6.07 6.703 1 97.44 81 THR B N 1
ATOM 1640 C CA . THR B 1 81 ? -12.336 -5.32 5.457 1 97.44 81 THR B CA 1
ATOM 1641 C C . THR B 1 81 ? -10.891 -4.875 5.258 1 97.44 81 THR B C 1
ATOM 1643 O O . THR B 1 81 ? -10.258 -4.375 6.191 1 97.44 81 THR B O 1
ATOM 1646 N N . VAL B 1 82 ? -10.461 -5.031 4.027 1 98 82 VAL B N 1
ATOM 1647 C CA . VAL B 1 82 ? -9.086 -4.688 3.709 1 98 82 VAL B CA 1
ATOM 1648 C C . VAL B 1 82 ? -9.039 -3.855 2.432 1 98 82 VAL B C 1
ATOM 1650 O O . VAL B 1 82 ? -9.805 -4.094 1.499 1 98 82 VAL B O 1
ATOM 1653 N N . ASN B 1 83 ? -8.289 -2.799 2.459 1 98.62 83 ASN B N 1
ATOM 1654 C CA . ASN B 1 83 ? -7.785 -2.193 1.232 1 98.62 83 ASN B CA 1
ATOM 1655 C C . ASN B 1 83 ? -6.395 -2.717 0.884 1 98.62 83 ASN B C 1
ATOM 1657 O O . ASN B 1 83 ? -5.621 -3.076 1.772 1 98.62 83 ASN B O 1
ATOM 1661 N N . GLY B 1 84 ? -6.117 -2.764 -0.36 1 98.69 84 GLY B N 1
ATOM 1662 C CA . GLY B 1 84 ? -4.785 -3.166 -0.785 1 98.69 84 GLY B CA 1
ATOM 1663 C C . GLY B 1 84 ? -4.418 -2.65 -2.162 1 98.69 84 GLY B C 1
ATOM 1664 O O . GLY B 1 84 ? -5.199 -1.935 -2.793 1 98.69 84 GLY B O 1
ATOM 1665 N N . CYS B 1 85 ? -3.225 -2.953 -2.541 1 98.75 85 CYS B N 1
ATOM 1666 C CA . CYS B 1 85 ? -2.746 -2.543 -3.857 1 98.75 85 CYS B CA 1
ATOM 1667 C C . CYS B 1 85 ? -1.772 -3.568 -4.426 1 98.75 85 CYS B C 1
ATOM 1669 O O . CYS B 1 85 ? -0.899 -4.066 -3.713 1 98.75 85 CYS B O 1
ATOM 1671 N N . ASP B 1 86 ? -1.97 -3.932 -5.641 1 98.56 86 ASP B N 1
ATOM 1672 C CA . ASP B 1 86 ? -0.98 -4.645 -6.445 1 98.56 86 ASP B CA 1
ATOM 1673 C C . ASP B 1 86 ? -0.108 -3.668 -7.234 1 98.56 86 ASP B C 1
ATOM 1675 O O . ASP B 1 86 ? -0.59 -2.994 -8.148 1 98.56 86 ASP B O 1
ATOM 1679 N N . PHE B 1 87 ? 1.166 -3.574 -6.875 1 98.25 87 PHE B N 1
ATOM 1680 C CA . PHE B 1 87 ? 2.139 -2.838 -7.672 1 98.25 87 PHE B CA 1
ATOM 1681 C C . PHE B 1 87 ? 2.801 -3.75 -8.695 1 98.25 87 PHE B C 1
ATOM 1683 O O . PHE B 1 87 ? 3.422 -4.754 -8.336 1 98.25 87 PHE B O 1
ATOM 1690 N N . ILE B 1 88 ? 2.697 -3.32 -9.922 1 97.56 88 ILE B N 1
ATOM 1691 C CA . ILE B 1 88 ? 3.17 -4.184 -11 1 97.56 88 ILE B CA 1
ATOM 1692 C C . ILE B 1 88 ? 4.16 -3.418 -11.875 1 97.56 88 ILE B C 1
ATOM 1694 O O . ILE B 1 88 ? 3.928 -2.258 -12.219 1 97.56 88 ILE B O 1
ATOM 1698 N N . HIS B 1 89 ? 5.281 -4 -12.141 1 97.75 89 HIS B N 1
ATOM 1699 C CA . HIS B 1 89 ? 6.219 -3.578 -13.172 1 97.75 89 HIS B CA 1
ATOM 1700 C C . HIS B 1 89 ? 6.344 -4.633 -14.266 1 97.75 89 HIS B C 1
ATOM 1702 O O . HIS B 1 89 ? 6.465 -5.824 -13.977 1 97.75 89 HIS B O 1
ATOM 1708 N N . THR B 1 90 ? 6.266 -4.211 -15.516 1 97.19 90 THR B N 1
ATOM 1709 C CA . THR B 1 90 ? 6.402 -5.141 -16.641 1 97.19 90 THR B CA 1
ATOM 1710 C C . THR B 1 90 ? 7.742 -4.953 -17.328 1 97.19 90 THR B C 1
ATOM 1712 O O . THR B 1 90 ? 8.273 -3.842 -17.391 1 97.19 90 THR B O 1
ATOM 1715 N N . ASP B 1 91 ? 8.227 -6.051 -17.844 1 96.81 91 ASP B N 1
ATOM 1716 C CA . ASP B 1 91 ? 9.484 -6.012 -18.578 1 96.81 91 ASP B CA 1
ATOM 1717 C C . ASP B 1 91 ? 9.258 -5.668 -20.047 1 96.81 91 ASP B C 1
ATOM 1719 O O . ASP B 1 91 ? 8.164 -5.254 -20.422 1 96.81 91 ASP B O 1
ATOM 1723 N N . ASP B 1 92 ? 10.297 -5.719 -20.844 1 95 92 ASP B N 1
ATOM 1724 C CA . ASP B 1 92 ? 10.25 -5.309 -22.25 1 95 92 ASP B CA 1
ATOM 1725 C C . ASP B 1 92 ? 9.305 -6.199 -23.047 1 95 92 ASP B C 1
ATOM 1727 O O . ASP B 1 92 ? 8.844 -5.812 -24.125 1 95 92 ASP B O 1
ATOM 1731 N N . GLU B 1 93 ? 9.055 -7.371 -22.578 1 95.44 93 GLU B N 1
ATOM 1732 C CA . GLU B 1 93 ? 8.172 -8.312 -23.25 1 95.44 93 GLU B CA 1
ATOM 1733 C C . GLU B 1 93 ? 6.73 -8.148 -22.781 1 95.44 93 GLU B C 1
ATOM 1735 O O . GLU B 1 93 ? 5.84 -8.883 -23.219 1 95.44 93 GLU B O 1
ATOM 1740 N N . GLY B 1 94 ? 6.531 -7.273 -21.859 1 95.06 94 GLY B N 1
ATOM 1741 C CA . GLY B 1 94 ? 5.188 -7.031 -21.359 1 95.06 94 GLY B CA 1
ATOM 1742 C C . GLY B 1 94 ? 4.789 -7.969 -20.234 1 95.06 94 GLY B C 1
ATOM 1743 O O . GLY 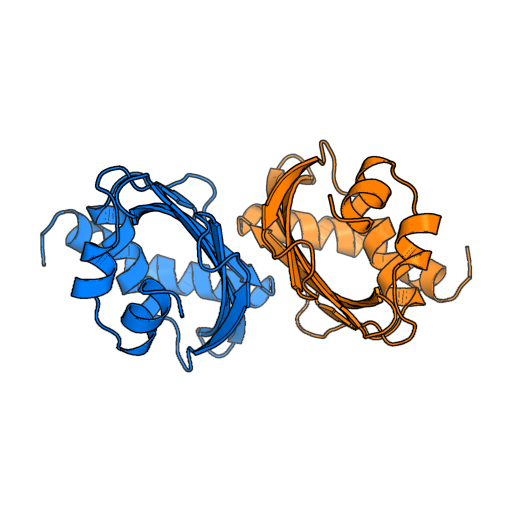B 1 94 ? 3.625 -8 -19.828 1 95.06 94 GLY B O 1
ATOM 1744 N N . LEU B 1 95 ? 5.738 -8.711 -19.75 1 97.88 95 LEU B N 1
ATOM 1745 C CA . LEU B 1 95 ? 5.477 -9.641 -18.641 1 97.88 95 LEU B CA 1
ATOM 1746 C C . LEU B 1 95 ? 5.84 -9 -17.312 1 97.88 95 LEU B C 1
ATOM 1748 O O . LEU B 1 95 ? 6.758 -8.188 -17.234 1 97.88 95 LEU B O 1
ATOM 1752 N N . ILE B 1 96 ? 5.121 -9.391 -16.281 1 98.38 96 ILE B N 1
ATOM 1753 C CA . ILE B 1 96 ? 5.332 -8.852 -14.945 1 98.38 96 ILE B CA 1
ATOM 1754 C C . ILE B 1 96 ? 6.613 -9.43 -14.352 1 98.38 96 ILE B C 1
ATOM 1756 O O . ILE B 1 96 ? 6.723 -10.641 -14.148 1 98.38 96 ILE B O 1
ATOM 1760 N N . ASP B 1 97 ? 7.574 -8.57 -14.039 1 98.75 97 ASP B N 1
ATOM 1761 C CA . ASP B 1 97 ? 8.836 -9.055 -13.5 1 98.75 97 ASP B CA 1
ATOM 1762 C C . ASP B 1 97 ? 9.039 -8.578 -12.062 1 98.75 97 ASP B C 1
ATOM 1764 O O . ASP B 1 97 ? 10 -8.977 -11.398 1 98.75 97 ASP B O 1
ATOM 1768 N N . ASP B 1 98 ? 8.25 -7.711 -11.617 1 98.69 98 ASP B N 1
ATOM 1769 C CA . ASP B 1 98 ? 8.203 -7.234 -10.234 1 98.69 98 ASP B CA 1
ATOM 1770 C C . ASP B 1 98 ? 6.762 -7.062 -9.766 1 98.69 98 ASP B C 1
ATOM 1772 O O . ASP B 1 98 ? 5.977 -6.348 -10.398 1 98.69 98 ASP B O 1
ATOM 1776 N N . PHE B 1 99 ? 6.348 -7.754 -8.734 1 98.75 99 PHE B N 1
ATOM 1777 C CA . PHE B 1 99 ? 4.988 -7.777 -8.203 1 98.75 99 PHE B CA 1
ATOM 1778 C C . PHE B 1 99 ? 4.996 -7.59 -6.691 1 98.75 99 PHE B C 1
ATOM 1780 O O . PHE B 1 99 ? 5.383 -8.492 -5.949 1 98.75 99 PHE B O 1
ATOM 1787 N N . MET B 1 100 ? 4.57 -6.406 -6.215 1 98.81 100 MET B N 1
ATOM 1788 C CA . MET B 1 100 ? 4.527 -6.098 -4.789 1 98.81 100 MET B CA 1
ATOM 1789 C C . MET B 1 100 ? 3.094 -5.844 -4.328 1 98.81 100 MET B C 1
ATOM 1791 O O . MET B 1 100 ? 2.33 -5.164 -5.016 1 98.81 100 MET B O 1
ATOM 1795 N N . VAL B 1 101 ? 2.725 -6.418 -3.209 1 98.75 101 VAL B N 1
ATOM 1796 C CA . VAL B 1 101 ? 1.389 -6.215 -2.66 1 98.75 101 VAL B CA 1
ATOM 1797 C C . VAL B 1 101 ? 1.487 -5.535 -1.296 1 98.75 101 VAL B C 1
ATOM 1799 O O . VAL B 1 101 ? 2.354 -5.879 -0.486 1 98.75 101 VAL B O 1
ATOM 1802 N N . MET B 1 102 ? 0.672 -4.535 -1.061 1 98.81 102 MET B N 1
ATOM 1803 C CA . MET B 1 102 ? 0.463 -3.943 0.258 1 98.81 102 MET B CA 1
ATOM 1804 C C . MET B 1 102 ? -1.003 -4.031 0.668 1 98.81 102 MET B C 1
ATOM 1806 O O . MET B 1 102 ? -1.891 -4.062 -0.186 1 98.81 102 MET B O 1
ATOM 1810 N N . VAL B 1 103 ? -1.23 -4.117 1.966 1 98.75 103 VAL B N 1
ATOM 1811 C CA . VAL B 1 103 ? -2.598 -4.094 2.477 1 98.75 103 VAL B CA 1
ATOM 1812 C C . VAL B 1 103 ? -2.666 -3.223 3.73 1 98.75 103 VAL B C 1
ATOM 1814 O O . VAL B 1 103 ? -1.647 -2.979 4.379 1 98.75 103 VAL B O 1
ATOM 1817 N N . ARG B 1 104 ? -3.814 -2.791 4.016 1 98.75 104 ARG B N 1
ATOM 1818 C CA . ARG B 1 104 ? -4.188 -2.088 5.238 1 98.75 104 ARG B CA 1
ATOM 1819 C C . ARG B 1 104 ? -5.605 -2.453 5.668 1 98.75 104 ARG B C 1
ATOM 1821 O O . ARG B 1 104 ? -6.395 -2.951 4.863 1 98.75 104 ARG B O 1
ATOM 1828 N N . PRO B 1 105 ? -6.031 -2.123 6.965 1 98.69 105 PRO B N 1
ATOM 1829 C CA . PRO B 1 105 ? -5.188 -1.644 8.062 1 98.69 105 PRO B CA 1
ATOM 1830 C C . PRO B 1 105 ? -4.387 -2.764 8.727 1 98.69 105 PRO B C 1
ATOM 1832 O O . PRO B 1 105 ? -4.352 -3.885 8.211 1 98.69 105 PRO B O 1
ATOM 1835 N N . LEU B 1 106 ? -3.709 -2.482 9.812 1 98.56 106 LEU B N 1
ATOM 1836 C CA . LEU B 1 106 ? -2.887 -3.445 10.531 1 98.56 106 LEU B CA 1
ATOM 1837 C C . LEU B 1 106 ? -3.686 -4.699 10.867 1 98.56 106 LEU B C 1
ATOM 1839 O O . LEU B 1 106 ? -3.195 -5.82 10.695 1 98.56 106 LEU B O 1
ATOM 1843 N N . SER B 1 107 ? -4.91 -4.527 11.297 1 98.31 107 SER B N 1
ATOM 1844 C CA . SER B 1 107 ? -5.754 -5.668 11.641 1 98.31 107 SER B CA 1
ATOM 1845 C C . SER B 1 107 ? -6.039 -6.531 10.422 1 98.31 107 SER B C 1
ATOM 1847 O O . SER B 1 107 ? -6.113 -7.758 10.523 1 98.31 107 SER B O 1
ATOM 1849 N N . GLY B 1 108 ? -6.293 -5.895 9.289 1 98.31 108 GLY B N 1
ATOM 1850 C CA . GLY B 1 108 ? -6.473 -6.633 8.047 1 98.31 108 GLY B CA 1
ATOM 1851 C C . GLY B 1 108 ? -5.234 -7.406 7.629 1 98.31 108 GLY B C 1
ATOM 1852 O O . GLY B 1 108 ? -5.332 -8.555 7.203 1 98.31 108 GLY B O 1
ATOM 1853 N N . ALA B 1 109 ? -4.07 -6.758 7.77 1 98.44 109 ALA B N 1
ATOM 1854 C CA . ALA B 1 109 ? -2.805 -7.41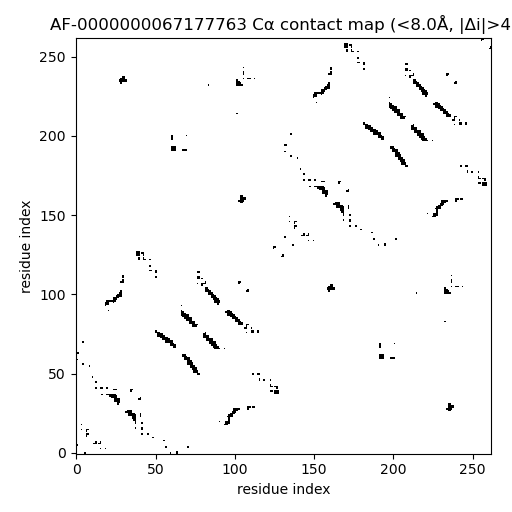8 7.461 1 98.44 109 ALA B CA 1
ATOM 1855 C C . ALA B 1 109 ? -2.582 -8.625 8.367 1 98.44 109 ALA B C 1
ATOM 1857 O O . ALA B 1 109 ? -2.062 -9.648 7.93 1 98.44 109 ALA B O 1
ATOM 1858 N N . GLN B 1 110 ? -2.934 -8.508 9.633 1 98.5 110 GLN B N 1
ATOM 1859 C CA . GLN B 1 110 ? -2.816 -9.602 10.586 1 98.5 110 GLN B CA 1
ATOM 1860 C C . GLN B 1 110 ? -3.715 -10.773 10.188 1 98.5 110 GLN B C 1
ATOM 1862 O O . GLN B 1 110 ? -3.291 -11.93 10.227 1 98.5 110 GLN B O 1
ATOM 1867 N N . ALA B 1 111 ? -4.918 -10.422 9.828 1 98.56 111 ALA B N 1
ATOM 1868 C CA . ALA B 1 111 ? -5.855 -11.453 9.391 1 98.56 111 ALA B CA 1
ATOM 1869 C C . ALA B 1 111 ? -5.344 -12.156 8.141 1 98.56 111 ALA B C 1
ATOM 1871 O O . ALA B 1 111 ? -5.449 -13.383 8.023 1 98.56 111 ALA B O 1
ATOM 1872 N N . LEU B 1 112 ? -4.82 -11.398 7.223 1 98.38 112 LEU B N 1
ATOM 1873 C CA . LEU B 1 112 ? -4.27 -11.969 6 1 98.38 112 LEU B CA 1
ATOM 1874 C C . LEU B 1 112 ? -3.102 -12.898 6.316 1 98.38 112 LEU B C 1
ATOM 1876 O O . LEU B 1 112 ? -3.004 -13.992 5.75 1 98.38 112 LEU B O 1
ATOM 1880 N N . ALA B 1 113 ? -2.223 -12.453 7.219 1 98.31 113 ALA B N 1
ATOM 1881 C CA . ALA B 1 113 ? -1.067 -13.266 7.605 1 98.31 113 ALA B CA 1
ATOM 1882 C C . ALA B 1 113 ? -1.505 -14.625 8.141 1 98.31 113 ALA B C 1
ATOM 1884 O O . ALA B 1 113 ? -0.924 -15.656 7.793 1 98.31 113 ALA B O 1
ATOM 1885 N N . GLU B 1 114 ? -2.463 -14.57 8.969 1 98.19 114 GLU B N 1
ATOM 1886 C CA . GLU B 1 114 ? -2.984 -15.805 9.539 1 98.19 114 GLU B CA 1
ATOM 1887 C C . GLU B 1 114 ? -3.584 -16.703 8.469 1 98.19 114 GLU B C 1
ATOM 1889 O O . GLU B 1 114 ? -3.297 -17.906 8.422 1 98.19 114 GLU B O 1
ATOM 1894 N N . ALA B 1 115 ? -4.383 -16.156 7.633 1 98.06 115 ALA B N 1
ATOM 1895 C CA . ALA B 1 115 ? -5.055 -16.906 6.582 1 98.06 115 ALA B CA 1
ATOM 1896 C C . ALA B 1 115 ? -4.043 -17.516 5.609 1 98.06 115 ALA B C 1
ATOM 1898 O O . ALA B 1 115 ? -4.164 -18.672 5.219 1 98.06 115 ALA B O 1
ATOM 1899 N N . MET B 1 116 ? -3.068 -16.703 5.219 1 97.25 116 MET B N 1
ATOM 1900 C CA . MET B 1 116 ? -2.049 -17.172 4.285 1 97.25 116 MET B CA 1
ATOM 1901 C C . MET B 1 116 ? -1.159 -18.219 4.941 1 97.25 116 MET B C 1
ATOM 1903 O O . MET B 1 116 ? -0.697 -19.156 4.277 1 97.25 116 MET B O 1
ATOM 1907 N N . GLY B 1 117 ? -0.875 -17.984 6.25 1 97.25 117 GLY B N 1
ATOM 1908 C CA . GLY B 1 117 ? -0.139 -19.016 6.984 1 97.25 117 GLY B CA 1
ATOM 1909 C C . GLY B 1 117 ? -0.787 -20.375 6.918 1 97.25 117 GLY B C 1
ATOM 1910 O O . GLY B 1 117 ? -0.097 -21.391 6.785 1 97.25 117 GLY B O 1
ATOM 1911 N N . ALA B 1 118 ? -2.051 -20.391 6.934 1 96.69 118 ALA B N 1
ATOM 1912 C CA . ALA B 1 118 ? -2.816 -21.641 6.898 1 96.69 118 ALA B CA 1
ATOM 1913 C C . ALA B 1 118 ? -2.736 -22.297 5.52 1 96.69 118 ALA B C 1
ATOM 1915 O O . ALA B 1 118 ? -2.982 -23.5 5.383 1 96.69 118 ALA B O 1
ATOM 1916 N N . GLN B 1 119 ? -2.455 -21.5 4.543 1 94.88 119 GLN B N 1
ATOM 1917 C CA . GLN B 1 119 ? -2.4 -21.984 3.17 1 94.88 119 GLN B CA 1
ATOM 1918 C C . GLN B 1 119 ? -0.977 -22.375 2.779 1 94.88 119 GLN B C 1
ATOM 1920 O O . GLN B 1 119 ? -0.75 -22.906 1.695 1 94.88 119 GLN B O 1
ATOM 1925 N N . PHE B 1 120 ? -0.026 -22.188 3.611 1 92.56 120 PHE B N 1
ATOM 1926 C CA . PHE B 1 120 ? 1.369 -22.156 3.189 1 92.56 120 PHE B CA 1
ATOM 1927 C C . PHE B 1 120 ? 1.801 -23.531 2.674 1 92.56 120 PHE B C 1
ATOM 1929 O O . PHE B 1 120 ? 2.525 -23.625 1.681 1 92.56 120 PHE B O 1
ATOM 1936 N N . ASP B 1 121 ? 1.385 -24.594 3.34 1 94.19 121 ASP B N 1
ATOM 1937 C CA . ASP B 1 121 ? 1.724 -25.938 2.869 1 94.19 121 ASP B CA 1
ATOM 1938 C C . ASP B 1 121 ? 1.194 -26.172 1.457 1 94.19 121 ASP B C 1
ATOM 1940 O O . ASP B 1 121 ? 1.912 -26.688 0.599 1 94.19 121 ASP B O 1
ATOM 1944 N N . ARG B 1 122 ? -0.012 -25.844 1.228 1 95.19 122 ARG B N 1
ATOM 1945 C CA . ARG B 1 122 ? -0.616 -26 -0.092 1 95.19 122 ARG B CA 1
ATOM 1946 C C . ARG B 1 122 ? 0.123 -25.156 -1.133 1 95.19 122 ARG B C 1
ATOM 1948 O O . ARG B 1 122 ? 0.381 -25.625 -2.242 1 95.19 122 ARG B O 1
ATOM 1955 N N . ILE B 1 123 ? 0.5 -24 -0.776 1 95.31 123 ILE B N 1
ATOM 1956 C CA . ILE B 1 123 ? 1.207 -23.094 -1.67 1 95.31 123 ILE B CA 1
ATOM 1957 C C . ILE B 1 123 ? 2.557 -23.688 -2.057 1 95.31 123 ILE B C 1
ATOM 1959 O O . ILE B 1 123 ? 2.939 -23.672 -3.229 1 95.31 123 ILE B O 1
ATOM 1963 N N . GLN B 1 124 ? 3.189 -24.172 -1.058 1 94.75 124 GLN B N 1
ATOM 1964 C CA . GLN B 1 124 ? 4.484 -24.781 -1.327 1 94.75 124 GLN B CA 1
ATOM 1965 C C . GLN B 1 124 ? 4.344 -25.969 -2.281 1 94.75 124 GLN B C 1
ATOM 1967 O O . GLN B 1 124 ? 5.137 -26.125 -3.211 1 94.75 124 GLN B O 1
ATOM 1972 N N . ARG B 1 125 ? 3.361 -26.75 -2.086 1 95.38 125 ARG B N 1
ATOM 1973 C CA . ARG B 1 125 ? 3.119 -27.891 -2.947 1 95.38 125 ARG B CA 1
ATOM 1974 C C . ARG B 1 125 ? 2.793 -27.453 -4.371 1 95.38 125 ARG B C 1
ATOM 1976 O O . ARG B 1 125 ? 3.305 -28.031 -5.336 1 95.38 125 ARG B O 1
ATOM 1983 N N . GLU B 1 126 ? 1.978 -26.547 -4.488 1 94.06 126 GLU B N 1
ATOM 1984 C CA . GLU B 1 126 ? 1.61 -26.031 -5.801 1 94.06 126 GLU B CA 1
ATOM 1985 C C . GLU B 1 126 ? 2.826 -25.469 -6.531 1 94.06 126 GLU B C 1
ATOM 1987 O O . GLU B 1 126 ? 2.959 -25.641 -7.746 1 94.06 126 GLU B O 1
ATOM 1992 N N . ALA B 1 127 ? 3.693 -24.844 -5.816 1 94.31 127 ALA B N 1
ATOM 1993 C CA . ALA B 1 127 ? 4.891 -24.25 -6.402 1 94.31 127 ALA B CA 1
ATOM 1994 C C . ALA B 1 127 ? 5.84 -25.312 -6.926 1 94.31 127 ALA B C 1
ATOM 1996 O O . ALA B 1 127 ? 6.586 -25.078 -7.879 1 94.31 127 ALA B O 1
ATOM 1997 N N . LEU B 1 128 ? 5.75 -26.391 -6.281 1 91.44 128 LEU B N 1
ATOM 1998 C CA . LEU B 1 128 ? 6.617 -27.5 -6.664 1 91.44 128 LEU B CA 1
ATOM 1999 C C . LEU B 1 128 ? 5.98 -28.328 -7.77 1 91.44 128 LEU B C 1
ATOM 2001 O O . LEU B 1 128 ? 6.594 -29.281 -8.273 1 91.44 128 LEU B O 1
ATOM 2005 N N . GLY B 1 129 ? 4.773 -27.953 -8.219 1 88.25 129 GLY B N 1
ATOM 2006 C CA . GLY B 1 129 ? 4.078 -28.688 -9.266 1 88.25 129 GLY B CA 1
ATOM 2007 C C . GLY B 1 129 ? 3.371 -29.938 -8.75 1 88.25 129 GLY B C 1
ATOM 2008 O O . GLY B 1 129 ? 3.064 -30.844 -9.523 1 88.25 129 GLY B O 1
ATOM 2009 N N . GLU B 1 130 ? 3.377 -30.062 -7.438 1 73.44 130 GLU B N 1
ATOM 2010 C CA . GLU B 1 130 ? 2.734 -31.234 -6.832 1 73.44 130 GLU B CA 1
ATOM 2011 C C . GLU B 1 130 ? 1.233 -31.016 -6.664 1 73.44 130 GLU B C 1
ATOM 2013 O O . GLU B 1 130 ? 0.525 -31.875 -6.152 1 73.44 130 GLU B O 1
ATOM 2018 N N . ALA B 1 131 ? 0.463 -30.641 -7.621 1 58.16 131 ALA B N 1
ATOM 2019 C CA . ALA B 1 131 ? -0.957 -30.328 -7.477 1 58.16 131 ALA B CA 1
ATOM 2020 C C . ALA B 1 131 ? -1.731 -31.531 -6.945 1 58.16 131 ALA B C 1
ATOM 2022 O O . ALA B 1 131 ? -1.41 -32.688 -7.27 1 58.16 131 ALA B O 1
#

Organism: Mycolicibacterium smegmatis (strain ATCC 700084 / mc(2)155) (NCBI:txid246196)

Secondary structure (DSSP, 8-state):
--HHHHHHHTT-HHHHHHTEEEEEEEE-SS-SS-EESHHHHHHHHHHHHHH-EEEEEEEEEE-TTSSEEEEEEEEEETTEEEEEEEEEEE-TTS-EEEEEEEEESHHHHHHHHHHHHHHHHHHHHHHTT--/--HHHHHHHTT-HHHHHHTEEEEEEEE-SS-SS-EESHHHHHHHHHHHHHH-EEEEEEEEEE-TTSSEEEEEEEEEETTEEEEEEEEEEE-TTS-EEEEEEEEESHHHHHHHHHHHHHHHHHHHHHHTT--

Radius of gyration: 18.34 Å; Cα contacts (8 Å, |Δi|>4): 565; chains: 2; bounding box: 32×55×46 Å

InterPro domains:
  IPR032710 NTF2-like domain superfamily [SSF54427] (2-105)
  IPR037401 SnoaL-like domain [PF12680] (4-96)

Solvent-accessible surface area (backbone atoms only — not comparable to full-atom values): 13123 Å² total; per-residue (Å²): 133,60,69,60,57,53,22,60,76,65,66,33,63,66,57,45,44,69,42,43,24,70,73,12,34,30,36,46,34,49,44,77,73,64,43,74,23,34,49,50,37,42,24,47,53,52,50,50,60,70,53,44,39,82,68,44,77,77,46,78,38,36,40,91,87,51,48,47,36,37,41,30,30,38,29,26,31,94,86,30,66,26,44,34,34,44,37,38,32,40,46,97,84,66,25,32,39,37,40,36,37,34,34,17,18,43,67,29,37,51,41,44,43,54,55,48,58,73,40,42,68,61,29,53,34,45,35,71,67,56,117,132,59,68,62,59,52,21,59,76,66,67,32,63,66,57,46,44,69,41,43,25,70,74,12,34,30,36,46,33,50,45,78,74,62,42,74,23,36,49,48,38,42,24,46,54,52,50,49,60,69,54,45,39,82,70,44,76,77,46,78,39,36,41,91,87,52,49,46,37,37,40,30,29,38,31,26,31,93,85,30,66,28,44,35,33,45,35,39,31,40,45,97,86,67,25,31,40,37,40,36,38,35,36,18,16,41,65,27,37,51,41,43,44,53,54,47,58,74,40,42,67,60,29,53,36,44,34,71,67,58,116

pLDDT: mean 95.75, std 5.28, range [58.16, 98.81]

Foldseek 3Di:
DQQCQVCVVVVPLVSNLVQADQQAWEAEQQDHDIDTGSLLVSLLVNLLSVFWAPKDFDDKDDDPPAFWIKTWMWTDGPRDIKIKIWIFGADPVSGTRYIYMHMDDPVRSVRSVVSSVVCVVVSVCRSVVND/DQQCQVCVVVVPLVSNLVQADQQAWEAEQQDHDIDTGSLLVSLLVNLLSVFWAPKDFDDKDDDPPAFWIKTWMWTDGPRDIKIKIWIFGADPVSGTRYTYMHMDDPVRSVRSVVSSVVCVVVSVCRSVVND

Sequence (262 aa):
MHPFRQAVEARDTDAMTALLADDVVFTSPVAYKPYPGKAITAAILRGVLRVFTDFRYVREIGDPNGRDHALIFEAKVDGKTVNGCDFIHTDDEGLIDDFMVMVRPLSGAQALAEAMGAQFDRIQREALGEAMHPFRQAVEARDTDAMTALLADDVVFTSPVAYKPYPGKAITAAILRGVLRVFTDFRYVREIGDPNGRDHALIFEAKVDGKTVNGCDFIHTDDEGLIDDFMVMVRPLSGAQALAEAMGAQFDRIQREALGEA